Protein AF-A0A932M2X5-F1 (afdb_monomer)

Secondary structure (DSSP, 8-state):
--HHHHHHHHHHHHHHHHHHHHHHHTTS--------HHHHHHHHHHHHHHHHHHHHHHHHHHTTT-EEEE-SS-SS-EEEETTSHHHHHHHHHHHHHHHHHHHHHHHHHHT---TT--HHHHHHHHHHHHHHHHHHHHHHHHHHHHS---GGGTTS-HHHHHHHHHHHHHHHHHHHHHHHHHHTTPPPPEEEEEEEEETTTEEEEEEEEE-

Structure (mmCIF, N/CA/C/O backbone):
data_AF-A0A932M2X5-F1
#
_entry.id   AF-A0A932M2X5-F1
#
loop_
_atom_site.group_PDB
_atom_site.id
_atom_site.type_symbol
_atom_site.label_atom_id
_atom_site.label_alt_id
_atom_site.label_comp_id
_atom_site.label_asym_id
_atom_site.label_entity_id
_atom_site.label_seq_id
_atom_site.pdbx_PDB_ins_code
_atom_site.Cartn_x
_atom_site.Cartn_y
_atom_site.Cartn_z
_atom_site.occupancy
_atom_site.B_iso_or_equiv
_atom_site.auth_seq_id
_atom_site.auth_comp_id
_atom_site.auth_asym_id
_atom_site.auth_atom_id
_atom_site.pdbx_PDB_model_num
ATOM 1 N N . MET A 1 1 ? 18.708 17.757 -0.357 1.00 46.31 1 MET A N 1
ATOM 2 C CA . MET A 1 1 ? 17.385 17.452 0.236 1.00 46.31 1 MET A CA 1
ATOM 3 C C . MET A 1 1 ? 16.389 18.522 -0.204 1.00 46.31 1 MET A C 1
ATOM 5 O O . MET A 1 1 ? 16.576 19.686 0.140 1.00 46.31 1 MET A O 1
ATOM 9 N N . THR A 1 2 ? 15.420 18.168 -1.053 1.00 51.91 2 THR A N 1
ATOM 10 C CA . THR A 1 2 ? 14.494 19.115 -1.708 1.00 51.91 2 THR A CA 1
ATOM 11 C C . THR A 1 2 ? 13.503 19.732 -0.707 1.00 51.91 2 THR A C 1
ATOM 13 O O . THR A 1 2 ? 13.281 19.184 0.373 1.00 51.91 2 THR A O 1
ATOM 16 N N . ARG A 1 3 ? 12.898 20.887 -1.035 1.00 40.59 3 ARG A N 1
ATOM 17 C CA . ARG A 1 3 ? 11.884 21.546 -0.176 1.00 40.59 3 ARG A CA 1
ATOM 18 C C . ARG A 1 3 ? 10.716 20.606 0.162 1.00 40.59 3 ARG A C 1
ATOM 20 O O . ARG A 1 3 ? 10.230 20.633 1.281 1.00 40.59 3 ARG A O 1
ATOM 27 N N . PHE A 1 4 ? 10.367 19.713 -0.761 1.00 37.81 4 PHE A N 1
ATOM 28 C CA . PHE A 1 4 ? 9.353 18.675 -0.581 1.00 37.81 4 PHE A CA 1
ATOM 29 C C . PHE A 1 4 ? 9.749 17.606 0.451 1.00 37.81 4 PHE A C 1
ATOM 31 O O . PHE A 1 4 ? 8.963 17.301 1.338 1.00 37.81 4 PHE A O 1
ATOM 38 N N . MET A 1 5 ? 10.998 17.119 0.426 1.00 37.78 5 MET A N 1
ATOM 39 C CA . MET A 1 5 ? 11.519 16.199 1.453 1.00 37.78 5 MET A CA 1
ATOM 40 C C . MET A 1 5 ? 11.497 16.831 2.851 1.00 37.78 5 MET A C 1
ATOM 42 O O . MET A 1 5 ? 11.285 16.138 3.840 1.00 37.78 5 MET A O 1
ATOM 46 N N . ARG A 1 6 ? 11.676 18.157 2.945 1.00 46.88 6 ARG A N 1
ATOM 47 C CA . ARG A 1 6 ? 11.514 18.894 4.207 1.00 46.88 6 ARG A CA 1
ATOM 48 C C . ARG A 1 6 ? 10.047 18.956 4.632 1.00 46.88 6 ARG A C 1
ATOM 50 O O . ARG A 1 6 ? 9.775 18.755 5.804 1.00 46.88 6 ARG A O 1
ATOM 57 N N . SER A 1 7 ? 9.115 19.174 3.707 1.00 45.22 7 SER A N 1
ATOM 58 C CA . SER A 1 7 ? 7.673 19.181 3.996 1.00 45.22 7 SER A CA 1
ATOM 59 C C . SER A 1 7 ? 7.146 17.810 4.421 1.00 45.22 7 SER A C 1
ATOM 61 O O . SER A 1 7 ? 6.393 17.737 5.385 1.00 45.22 7 SER A O 1
ATOM 63 N N . ILE A 1 8 ? 7.586 16.730 3.767 1.00 48.66 8 ILE A N 1
ATOM 64 C CA . ILE A 1 8 ? 7.267 15.354 4.172 1.00 48.66 8 ILE A CA 1
ATOM 65 C C . ILE A 1 8 ? 7.883 15.052 5.534 1.00 48.66 8 ILE A C 1
ATOM 67 O O . ILE A 1 8 ? 7.175 14.604 6.424 1.00 48.66 8 ILE A O 1
ATOM 71 N N . ALA A 1 9 ? 9.165 15.361 5.747 1.00 51.44 9 ALA A N 1
ATOM 72 C CA . ALA A 1 9 ? 9.797 15.160 7.049 1.00 51.44 9 ALA A CA 1
ATOM 73 C C . ALA A 1 9 ? 9.088 15.952 8.161 1.00 51.44 9 ALA A C 1
ATOM 75 O O . ALA A 1 9 ? 8.890 15.426 9.249 1.00 51.44 9 ALA A O 1
ATOM 76 N N . VAL A 1 10 ? 8.649 17.185 7.889 1.00 58.06 10 VAL A N 1
ATOM 77 C CA . VAL A 1 10 ? 7.868 18.000 8.833 1.00 58.06 10 VAL A CA 1
ATOM 78 C C . VAL A 1 10 ? 6.487 17.397 9.082 1.00 58.06 10 VAL A C 1
ATOM 80 O O . VAL A 1 10 ? 6.061 17.359 10.229 1.00 58.06 10 VAL A O 1
ATOM 83 N N . LEU A 1 11 ? 5.806 16.886 8.054 1.00 52.34 11 LEU A N 1
ATOM 84 C CA . LEU A 1 11 ? 4.518 16.209 8.209 1.00 52.34 11 LEU A CA 1
ATOM 85 C C . LEU A 1 11 ? 4.663 14.921 9.030 1.00 52.34 11 LEU A C 1
ATOM 87 O O . LEU A 1 11 ? 3.878 14.688 9.941 1.00 52.34 11 LEU A O 1
ATOM 91 N N . ILE A 1 12 ? 5.702 14.128 8.765 1.00 57.50 12 ILE A N 1
ATOM 92 C CA . ILE A 1 12 ? 6.040 12.914 9.517 1.00 57.50 12 ILE A CA 1
ATOM 93 C C . ILE A 1 12 ? 6.347 13.259 10.971 1.00 57.50 12 ILE A C 1
ATOM 95 O O . ILE A 1 12 ? 5.783 12.652 11.875 1.00 57.50 12 ILE A O 1
ATOM 99 N N . LEU A 1 13 ? 7.195 14.259 11.212 1.00 62.19 13 LEU A N 1
ATOM 100 C CA . LEU A 1 13 ? 7.522 14.717 12.561 1.00 62.19 13 LEU A CA 1
ATOM 101 C C . LEU A 1 13 ? 6.291 15.273 13.279 1.00 62.19 13 LEU A C 1
ATOM 103 O O . LEU A 1 13 ? 6.136 15.024 14.468 1.00 62.19 13 LEU A O 1
ATOM 107 N N . ALA A 1 14 ? 5.392 15.965 12.574 1.00 57.19 14 ALA A N 1
ATOM 108 C CA . ALA A 1 14 ? 4.137 16.451 13.134 1.00 57.19 14 ALA A CA 1
ATOM 109 C C . ALA A 1 14 ? 3.196 15.294 13.494 1.00 57.19 14 ALA A C 1
ATOM 111 O O . ALA A 1 14 ? 2.642 15.287 14.589 1.00 57.19 14 ALA A O 1
ATOM 112 N N . VAL A 1 15 ? 3.060 14.285 12.631 1.00 57.06 15 VAL A N 1
ATOM 113 C CA . VAL A 1 15 ? 2.262 13.082 12.909 1.00 57.06 15 VAL A CA 1
ATOM 114 C C . VAL A 1 15 ? 2.848 12.292 14.078 1.00 57.06 15 VAL A C 1
ATOM 116 O O . VAL A 1 15 ? 2.104 11.900 14.975 1.00 57.06 15 VAL A O 1
ATOM 119 N N . ILE A 1 16 ? 4.168 12.091 14.116 1.00 65.31 16 ILE A N 1
ATOM 120 C CA . ILE A 1 16 ? 4.854 11.411 15.222 1.00 65.31 16 ILE A CA 1
ATOM 121 C C . ILE A 1 16 ? 4.673 12.207 16.514 1.00 65.31 16 ILE A C 1
ATOM 123 O O . ILE A 1 16 ? 4.282 11.630 17.522 1.00 65.31 16 ILE A O 1
ATOM 127 N N . ALA A 1 17 ? 4.883 13.525 16.494 1.00 65.25 17 ALA A N 1
ATOM 128 C CA . ALA A 1 17 ? 4.709 14.379 17.667 1.00 65.25 17 ALA A CA 1
ATOM 129 C C . ALA A 1 17 ? 3.261 14.367 18.176 1.00 65.25 17 ALA A C 1
ATOM 131 O O . ALA A 1 17 ? 3.043 14.257 19.380 1.00 65.25 17 ALA A O 1
ATOM 132 N N . LEU A 1 18 ? 2.270 14.411 17.280 1.00 60.69 18 LEU A N 1
ATOM 133 C CA . LEU A 1 18 ? 0.852 14.309 17.636 1.00 60.69 18 LEU A CA 1
ATOM 134 C C . LEU A 1 18 ? 0.501 12.922 18.191 1.00 60.69 18 LEU A C 1
ATOM 136 O O . LEU A 1 18 ? -0.246 12.824 19.160 1.00 60.69 18 LEU A O 1
ATOM 140 N N . THR A 1 19 ? 1.083 11.860 17.632 1.00 56.47 19 THR A N 1
ATOM 141 C CA . THR A 1 19 ? 0.888 10.480 18.104 1.00 56.47 19 THR A CA 1
ATOM 142 C C . THR A 1 19 ? 1.513 10.279 19.485 1.00 56.47 19 THR A C 1
ATOM 144 O O . THR A 1 19 ? 0.860 9.758 20.385 1.00 56.47 19 THR A O 1
ATOM 147 N N . VAL A 1 20 ? 2.744 10.754 19.696 1.00 65.50 20 VAL A N 1
ATOM 148 C CA . VAL A 1 20 ? 3.436 10.712 20.995 1.00 65.50 20 VAL A CA 1
ATOM 149 C C . VAL A 1 20 ? 2.700 11.559 22.031 1.00 65.50 20 VAL A C 1
ATOM 151 O O . VAL A 1 20 ? 2.511 11.102 23.153 1.00 65.50 20 VAL A O 1
ATOM 154 N N . ALA A 1 21 ? 2.217 12.750 21.665 1.00 62.25 21 ALA A N 1
ATOM 155 C CA . ALA A 1 21 ? 1.421 13.590 22.558 1.00 62.25 21 ALA A CA 1
ATOM 156 C C . ALA A 1 21 ? 0.087 12.929 22.945 1.00 62.25 21 ALA A C 1
ATOM 158 O O . ALA A 1 21 ? -0.327 13.020 24.101 1.00 62.25 21 ALA A O 1
ATOM 159 N N . ALA A 1 22 ? -0.570 12.233 22.011 1.00 54.47 22 ALA A N 1
ATOM 160 C CA . ALA A 1 22 ? -1.787 11.475 22.291 1.00 54.47 22 ALA A CA 1
ATOM 161 C C . ALA A 1 22 ? -1.523 10.273 23.218 1.00 54.47 22 ALA A C 1
ATOM 163 O O . ALA A 1 22 ? -2.307 10.025 24.131 1.00 54.47 22 ALA A O 1
ATOM 164 N N . ILE A 1 23 ? -0.400 9.566 23.035 1.00 58.66 23 ILE A N 1
ATOM 165 C CA . ILE A 1 23 ? 0.018 8.453 23.904 1.00 58.66 23 ILE A CA 1
ATOM 166 C C . ILE A 1 23 ? 0.386 8.958 25.307 1.00 58.66 23 ILE A C 1
ATOM 168 O O . ILE A 1 23 ? -0.074 8.391 26.296 1.00 58.66 23 ILE A O 1
ATOM 172 N N . ALA A 1 24 ? 1.161 10.043 25.403 1.00 58.50 24 ALA A N 1
ATOM 173 C CA . ALA A 1 24 ? 1.595 10.624 26.674 1.00 58.50 24 ALA A CA 1
ATOM 174 C C . ALA A 1 24 ? 0.408 11.125 27.513 1.00 58.50 24 ALA A C 1
ATOM 176 O O . ALA A 1 24 ? 0.352 10.879 28.714 1.00 58.50 24 ALA A O 1
ATOM 177 N N . ARG A 1 25 ? -0.596 11.747 26.877 1.00 55.41 25 ARG A N 1
ATOM 178 C CA . ARG A 1 25 ? -1.838 12.160 27.557 1.00 55.41 25 ARG A CA 1
ATOM 179 C C . ARG A 1 25 ? -2.703 10.982 28.011 1.00 55.41 25 ARG A C 1
ATOM 181 O O . ARG A 1 25 ? -3.430 11.108 28.992 1.00 55.41 25 ARG A O 1
ATOM 188 N N . GLY A 1 26 ? -2.606 9.839 27.332 1.00 46.88 26 GLY A N 1
ATOM 189 C CA . GLY A 1 26 ? -3.314 8.613 27.699 1.00 46.88 26 GLY A CA 1
ATOM 190 C C . GLY A 1 26 ? -2.765 7.903 28.943 1.00 46.88 26 GLY A C 1
ATOM 191 O O . GLY A 1 26 ? -3.436 7.012 29.453 1.00 46.88 26 GLY A O 1
ATOM 192 N N . GLN A 1 27 ? -1.578 8.272 29.447 1.00 49.22 27 GLN A N 1
ATOM 193 C CA . GLN A 1 27 ? -0.982 7.633 30.630 1.00 49.22 27 GLN A CA 1
ATOM 194 C C . GLN A 1 27 ? -1.283 8.343 31.961 1.00 49.22 27 GLN A C 1
ATOM 196 O O . GLN A 1 27 ? -1.153 7.712 33.006 1.00 49.22 27 GLN A O 1
ATOM 201 N N . GLU A 1 28 ? -1.724 9.607 31.954 1.00 48.81 28 GLU A N 1
ATOM 202 C CA . GLU A 1 28 ? -1.955 10.383 33.191 1.00 48.81 28 GLU A CA 1
ATOM 203 C C . GLU A 1 28 ? -3.413 10.399 33.686 1.00 48.81 28 GLU A C 1
ATOM 205 O O . GLU A 1 28 ? -3.690 10.942 34.752 1.00 48.81 28 GLU A O 1
ATOM 210 N N . SER A 1 29 ? -4.361 9.779 32.977 1.00 41.69 29 SER A N 1
ATOM 211 C CA . SER A 1 29 ? -5.773 9.767 33.389 1.00 41.69 29 SER A CA 1
ATOM 212 C C . SER A 1 29 ? -6.357 8.352 33.439 1.00 41.69 29 SER A C 1
ATOM 214 O O . SER A 1 29 ? -6.559 7.695 32.422 1.00 41.69 29 SER A O 1
ATOM 216 N N . GLN A 1 30 ? -6.651 7.871 34.654 1.00 42.47 30 GLN A N 1
ATOM 217 C CA . GLN A 1 30 ? -7.586 6.759 34.851 1.00 42.47 30 GLN A CA 1
ATOM 218 C C . GLN A 1 30 ? -8.996 7.155 34.362 1.00 42.47 30 GLN A C 1
ATOM 220 O O . GLN A 1 30 ? -9.327 8.341 34.319 1.00 42.47 30 GLN A O 1
ATOM 225 N N . PRO A 1 31 ? -9.813 6.178 33.932 1.00 44.25 31 PRO A N 1
ATOM 226 C CA . PRO A 1 31 ? -10.659 6.315 32.760 1.00 44.25 31 PRO A CA 1
ATOM 227 C C . PRO A 1 31 ? -11.955 7.046 33.098 1.00 44.25 31 PRO A C 1
ATOM 229 O O . PRO A 1 31 ? -12.893 6.459 33.635 1.00 44.25 31 PRO A O 1
ATOM 232 N N . GLN A 1 32 ? -12.046 8.314 32.709 1.00 43.38 32 GLN A N 1
ATOM 233 C CA . GLN A 1 32 ? -13.338 8.824 32.282 1.00 43.38 32 GLN A CA 1
ATOM 234 C C . GLN A 1 32 ? -13.546 8.367 30.845 1.00 43.38 32 GLN A C 1
ATOM 236 O O . GLN A 1 32 ? -12.762 8.666 29.950 1.00 43.38 32 GLN A O 1
ATOM 241 N N . GLU A 1 33 ? -14.609 7.596 30.668 1.00 46.69 33 GLU A N 1
ATOM 242 C CA . GLU A 1 33 ? -15.111 7.004 29.433 1.00 46.69 33 GLU A CA 1
ATOM 243 C C . GLU A 1 33 ? -15.609 8.077 28.441 1.00 46.69 33 GLU A C 1
ATOM 245 O O . GLU A 1 33 ? -16.652 7.934 27.808 1.00 46.69 33 GLU A O 1
ATOM 250 N N . THR A 1 34 ? -14.889 9.191 28.284 1.00 45.84 34 THR A N 1
ATOM 251 C CA . THR A 1 34 ? -15.055 10.041 27.110 1.00 45.84 34 THR A CA 1
ATOM 252 C C . THR A 1 34 ? -14.286 9.380 25.996 1.00 45.84 34 THR A C 1
ATOM 254 O O . THR A 1 34 ? -13.092 9.596 25.789 1.00 45.84 34 THR A O 1
ATOM 257 N N . ASP A 1 35 ? -15.022 8.521 25.316 1.00 56.44 35 ASP A N 1
ATOM 258 C CA . ASP A 1 35 ? -14.731 7.962 24.016 1.00 56.44 35 ASP A CA 1
ATOM 259 C C . ASP A 1 35 ? -14.624 9.088 22.969 1.00 56.44 35 ASP A C 1
ATOM 261 O O . ASP A 1 35 ? -15.466 9.243 22.085 1.00 56.44 35 ASP A O 1
ATOM 265 N N . ASP A 1 36 ? -13.638 9.967 23.150 1.00 72.62 36 ASP A N 1
ATOM 266 C CA . ASP A 1 36 ? -13.512 11.226 22.438 1.00 72.62 36 ASP A CA 1
ATOM 267 C C . ASP A 1 36 ? -13.197 10.938 20.971 1.00 72.62 36 ASP A C 1
ATOM 269 O O . ASP A 1 36 ? -12.126 10.439 20.603 1.00 72.62 36 ASP A O 1
ATOM 273 N N . PHE A 1 37 ? -14.179 11.249 20.128 1.00 73.94 37 PHE A N 1
ATOM 274 C CA . PHE A 1 37 ? -14.108 11.152 18.678 1.00 73.94 37 PHE A CA 1
ATOM 275 C C . PHE A 1 37 ? -12.811 11.758 18.133 1.00 73.94 37 PHE A C 1
ATOM 277 O O . PHE A 1 37 ? -12.203 11.185 17.230 1.00 73.94 37 PHE A O 1
ATOM 284 N N . THR A 1 38 ? -12.350 12.866 18.720 1.00 74.25 38 THR A N 1
ATOM 285 C CA . THR A 1 38 ? -11.122 13.563 18.321 1.00 74.25 38 THR A CA 1
ATOM 286 C C . THR A 1 38 ? -9.901 12.662 18.473 1.00 74.25 38 THR A C 1
ATOM 288 O O . THR A 1 38 ? -9.111 12.506 17.541 1.00 74.25 38 THR A O 1
ATOM 291 N N . THR A 1 39 ? -9.774 12.002 19.623 1.00 77.81 39 THR A N 1
ATOM 292 C CA . THR A 1 39 ? -8.678 11.069 19.900 1.00 77.81 39 THR A CA 1
ATOM 293 C C . THR A 1 39 ? -8.712 9.874 18.945 1.00 77.81 39 THR A C 1
ATOM 295 O O . THR A 1 39 ? -7.684 9.514 18.368 1.00 77.81 39 THR A O 1
ATOM 298 N N . ARG A 1 40 ? -9.894 9.296 18.693 1.00 77.50 40 ARG A N 1
ATOM 299 C CA . ARG A 1 40 ? -10.058 8.197 17.722 1.00 77.50 40 ARG A CA 1
ATOM 300 C C . ARG A 1 40 ? -9.714 8.616 16.294 1.00 77.50 40 ARG A C 1
ATOM 302 O O . ARG A 1 40 ? -9.055 7.864 15.577 1.00 77.50 40 ARG A O 1
ATOM 309 N N . TYR A 1 41 ? -10.117 9.818 15.893 1.00 76.69 41 TYR A N 1
ATOM 310 C CA . TYR A 1 41 ? -9.818 10.384 14.583 1.00 76.69 41 TYR A CA 1
ATOM 311 C C . TYR A 1 41 ? -8.311 10.584 14.383 1.00 76.69 41 TYR A C 1
ATOM 313 O O . TYR A 1 41 ? -7.762 10.138 13.378 1.00 76.69 41 TYR A O 1
ATOM 321 N N . PHE A 1 42 ? -7.605 11.166 15.357 1.00 82.12 42 PHE A N 1
ATOM 322 C CA . PHE A 1 42 ? -6.150 11.321 15.260 1.00 82.12 42 PHE A CA 1
ATOM 323 C C . PHE A 1 42 ? -5.403 9.990 15.308 1.00 82.12 42 PHE A C 1
ATOM 325 O O . PHE A 1 42 ? -4.412 9.831 14.601 1.00 82.12 42 PHE A O 1
ATOM 332 N N . GLN A 1 43 ? -5.889 9.012 16.074 1.00 84.94 43 GLN A N 1
ATOM 333 C CA . GLN A 1 43 ? -5.351 7.655 16.026 1.00 84.94 43 GLN A CA 1
ATOM 334 C C . GLN A 1 43 ? -5.531 7.036 14.635 1.00 84.94 43 GLN A C 1
ATOM 336 O O . GLN A 1 43 ? -4.571 6.488 14.104 1.00 84.94 43 GLN A O 1
ATOM 341 N N . MET A 1 44 ? -6.713 7.168 14.024 1.00 85.38 44 MET A N 1
ATOM 342 C CA . MET A 1 44 ? -6.979 6.722 12.650 1.00 85.38 44 MET A CA 1
ATOM 343 C C . MET A 1 44 ? -6.013 7.381 11.656 1.00 85.38 44 MET A C 1
ATOM 345 O O . MET A 1 44 ? -5.361 6.685 10.882 1.00 85.38 44 MET A O 1
ATOM 349 N N . LEU A 1 45 ? -5.846 8.705 11.721 1.00 84.31 45 LEU A N 1
ATOM 350 C CA . LEU A 1 45 ? -4.889 9.420 10.870 1.00 84.31 45 LEU A CA 1
ATOM 351 C C . LEU A 1 45 ? -3.441 8.978 11.113 1.00 84.31 45 LEU A C 1
ATOM 353 O O . LEU A 1 45 ? -2.692 8.792 10.156 1.00 84.31 45 LEU A O 1
ATOM 357 N N . GLY A 1 46 ? -3.051 8.774 12.373 1.00 84.75 46 GLY A N 1
ATOM 358 C CA . GLY A 1 46 ? -1.737 8.245 12.731 1.00 84.75 46 GLY A CA 1
ATOM 359 C C . GLY A 1 46 ? -1.508 6.855 12.139 1.00 84.75 46 GLY A C 1
ATOM 360 O O . GLY A 1 46 ? -0.450 6.595 11.574 1.00 84.75 46 GLY A O 1
ATOM 361 N N . GLY A 1 47 ? -2.526 5.995 12.182 1.00 88.50 47 GLY A N 1
ATOM 362 C CA . GLY A 1 47 ? -2.509 4.681 11.547 1.00 88.50 47 GLY A CA 1
ATOM 363 C C . GLY A 1 47 ? -2.304 4.769 10.040 1.00 88.50 47 GLY A C 1
ATOM 364 O O . GLY A 1 47 ? -1.422 4.103 9.503 1.00 88.50 47 GLY A O 1
ATOM 365 N N . MET A 1 48 ? -3.069 5.636 9.370 1.00 89.19 48 MET A N 1
ATOM 366 C CA . MET A 1 48 ? -2.936 5.852 7.926 1.00 89.19 48 MET A CA 1
ATOM 367 C C . MET A 1 48 ? -1.538 6.349 7.552 1.00 89.19 48 MET A C 1
ATOM 369 O O . MET A 1 48 ? -0.937 5.860 6.599 1.00 89.19 48 MET A O 1
ATOM 373 N N . ALA A 1 49 ? -0.999 7.296 8.317 1.00 86.50 49 ALA A N 1
ATOM 374 C CA . ALA A 1 49 ? 0.331 7.835 8.081 1.00 86.50 49 ALA A CA 1
ATOM 375 C C . ALA A 1 49 ? 1.436 6.793 8.309 1.00 86.50 49 ALA A C 1
ATOM 377 O O . ALA A 1 49 ? 2.403 6.758 7.554 1.00 86.50 49 ALA A O 1
ATOM 378 N N . VAL A 1 50 ? 1.301 5.920 9.311 1.00 87.06 50 VAL A N 1
ATOM 379 C CA . VAL A 1 50 ? 2.251 4.815 9.512 1.00 87.06 50 VAL A CA 1
ATOM 380 C C . VAL A 1 50 ? 2.131 3.771 8.402 1.00 87.06 50 VAL A C 1
ATOM 382 O O . VAL A 1 50 ? 3.159 3.270 7.959 1.00 87.06 50 VAL A O 1
ATOM 385 N N . GLY A 1 51 ? 0.924 3.501 7.895 1.00 88.50 51 GLY A N 1
ATOM 386 C CA . GLY A 1 51 ? 0.728 2.682 6.694 1.00 88.50 51 GLY A CA 1
ATOM 387 C C . GLY A 1 51 ? 1.458 3.261 5.482 1.00 88.50 51 GLY A C 1
ATOM 388 O O . GLY A 1 51 ? 2.182 2.545 4.795 1.00 88.50 51 GLY A O 1
ATOM 389 N N . PHE A 1 52 ? 1.355 4.577 5.272 1.00 88.31 52 PHE A N 1
ATOM 390 C CA . PHE A 1 52 ? 2.112 5.277 4.231 1.00 88.31 52 PHE A CA 1
ATOM 391 C C . PHE A 1 52 ? 3.618 5.104 4.415 1.00 88.31 52 PHE A C 1
ATOM 393 O O . PHE A 1 52 ? 4.316 4.708 3.489 1.00 88.31 52 PHE A O 1
ATOM 400 N N . LEU A 1 53 ? 4.131 5.327 5.624 1.00 86.38 53 LEU A N 1
ATOM 401 C CA . LEU A 1 53 ? 5.560 5.174 5.892 1.00 86.38 53 LEU A CA 1
ATOM 402 C C . LEU A 1 53 ? 6.059 3.744 5.706 1.00 86.38 53 LEU A C 1
ATOM 404 O O . LEU A 1 53 ? 7.175 3.565 5.225 1.00 86.38 53 LEU A O 1
ATOM 408 N N . ALA A 1 54 ? 5.262 2.743 6.076 1.00 85.88 54 ALA A N 1
ATOM 409 C CA . ALA A 1 54 ? 5.609 1.342 5.882 1.00 85.88 54 ALA A CA 1
ATOM 410 C C . ALA A 1 54 ? 5.693 0.988 4.387 1.00 85.88 54 ALA A C 1
ATOM 412 O O . ALA A 1 54 ? 6.681 0.384 3.964 1.00 85.88 54 ALA A O 1
ATOM 413 N N . HIS A 1 55 ? 4.736 1.468 3.586 1.00 92.38 55 HIS A N 1
ATOM 414 C CA . HIS A 1 55 ? 4.735 1.323 2.130 1.00 92.38 55 HIS A CA 1
ATOM 415 C C . HIS A 1 55 ? 6.003 1.925 1.501 1.00 92.38 55 HIS A C 1
ATOM 417 O O . HIS A 1 55 ? 6.751 1.236 0.806 1.00 92.38 55 HIS A O 1
ATOM 423 N N . GLU A 1 56 ? 6.310 3.187 1.813 1.00 86.19 56 GLU A N 1
ATOM 424 C CA . GLU A 1 56 ? 7.504 3.871 1.295 1.00 86.19 56 GLU A CA 1
ATOM 425 C C . GLU A 1 56 ? 8.811 3.209 1.773 1.00 86.19 56 GLU A C 1
ATOM 427 O O . GLU A 1 56 ? 9.772 3.054 1.012 1.00 86.19 56 GLU A O 1
ATOM 432 N N . ALA A 1 57 ? 8.859 2.768 3.035 1.00 84.62 57 ALA A N 1
ATOM 433 C CA . ALA A 1 57 ? 10.021 2.083 3.594 1.00 84.62 57 ALA A CA 1
ATOM 434 C C . ALA A 1 57 ? 10.295 0.742 2.901 1.00 84.62 57 ALA A C 1
ATOM 436 O O . ALA A 1 57 ? 11.459 0.361 2.760 1.00 84.62 57 ALA A O 1
ATOM 437 N N . ALA A 1 58 ? 9.258 0.040 2.438 1.00 86.31 58 ALA A N 1
ATOM 438 C CA . ALA A 1 58 ? 9.418 -1.216 1.718 1.00 86.31 58 ALA A CA 1
ATOM 439 C C . ALA A 1 58 ? 10.110 -1.022 0.366 1.00 86.31 58 ALA A C 1
ATOM 441 O O . ALA A 1 58 ? 10.998 -1.806 0.028 1.00 86.31 58 ALA A O 1
ATOM 442 N N . HIS A 1 59 ? 9.786 0.044 -0.371 1.00 86.44 59 HIS A N 1
ATOM 443 C CA . HIS A 1 59 ? 10.511 0.396 -1.593 1.00 86.44 59 HIS A CA 1
ATOM 444 C C . HIS A 1 59 ? 11.990 0.671 -1.310 1.00 86.44 59 HIS A C 1
ATOM 446 O O . HIS A 1 59 ? 12.869 0.080 -1.945 1.00 86.44 59 HIS A O 1
ATOM 452 N N . TYR A 1 60 ? 12.271 1.506 -0.306 1.00 83.50 60 TYR A N 1
ATOM 453 C CA . TYR A 1 60 ? 13.640 1.836 0.092 1.00 83.50 60 TYR A CA 1
ATOM 454 C C . TYR A 1 60 ? 14.447 0.595 0.514 1.00 83.50 60 TYR A C 1
ATOM 456 O O . TYR A 1 60 ? 15.600 0.418 0.103 1.00 83.50 60 TYR A O 1
ATOM 464 N N . ALA A 1 61 ? 13.829 -0.287 1.305 1.00 80.00 61 ALA A N 1
ATOM 465 C CA . ALA A 1 61 ? 14.427 -1.542 1.745 1.00 80.00 61 ALA A CA 1
ATOM 466 C C . ALA A 1 61 ? 14.676 -2.496 0.568 1.00 80.00 61 ALA A C 1
ATOM 468 O O . ALA A 1 61 ? 15.759 -3.075 0.469 1.00 80.00 61 ALA A O 1
ATOM 469 N N . ALA A 1 62 ? 13.715 -2.622 -0.351 1.00 83.19 62 ALA A N 1
ATOM 470 C CA . ALA A 1 62 ? 13.818 -3.497 -1.515 1.00 83.19 62 ALA A CA 1
ATOM 471 C C . ALA A 1 62 ? 14.958 -3.100 -2.457 1.00 83.19 62 ALA A C 1
ATOM 473 O O . ALA A 1 62 ? 15.628 -3.981 -2.994 1.00 83.19 62 ALA A O 1
ATOM 474 N N . GLY A 1 63 ? 15.217 -1.801 -2.626 1.00 77.88 63 GLY A N 1
ATOM 475 C CA . GLY A 1 63 ? 16.360 -1.340 -3.417 1.00 77.88 63 GLY A CA 1
ATOM 476 C C . GLY A 1 63 ? 17.646 -1.170 -2.615 1.00 77.88 63 GLY A C 1
ATOM 477 O O . GLY A 1 63 ? 18.591 -0.565 -3.119 1.00 77.88 63 GLY A O 1
ATOM 478 N N . ALA A 1 64 ? 17.695 -1.669 -1.373 1.00 74.06 64 ALA A N 1
ATOM 479 C CA . ALA A 1 64 ? 18.874 -1.661 -0.507 1.00 74.06 64 ALA A CA 1
ATOM 480 C C . ALA A 1 64 ? 19.548 -0.276 -0.393 1.00 74.06 64 ALA A C 1
ATOM 482 O O . ALA A 1 64 ? 20.775 -0.158 -0.432 1.00 74.06 64 ALA A O 1
ATOM 483 N N . GLY A 1 65 ? 18.743 0.789 -0.317 1.00 66.38 65 GLY A N 1
ATOM 484 C CA . GLY A 1 65 ? 19.227 2.171 -0.240 1.00 66.38 65 GLY A CA 1
ATOM 485 C C . GLY A 1 65 ? 19.784 2.760 -1.545 1.00 66.38 65 GLY A C 1
ATOM 486 O O . GLY A 1 65 ? 20.223 3.908 -1.542 1.00 66.38 65 GLY A O 1
ATOM 487 N N . LYS A 1 66 ? 19.743 2.017 -2.661 1.00 66.75 66 LYS A N 1
ATOM 488 C CA . LYS A 1 66 ? 20.080 2.497 -4.020 1.00 66.75 66 LYS A CA 1
ATOM 489 C C . LYS A 1 66 ? 18.867 3.023 -4.790 1.00 66.75 66 LYS A C 1
ATOM 491 O O . LYS A 1 66 ? 18.958 3.356 -5.969 1.00 66.75 66 LYS A O 1
ATOM 496 N N . THR A 1 67 ? 17.717 3.069 -4.135 1.00 69.06 67 THR A N 1
ATOM 497 C CA . THR A 1 67 ? 16.488 3.596 -4.707 1.00 69.06 67 THR A CA 1
ATOM 498 C C . THR A 1 67 ? 16.542 5.105 -4.866 1.00 69.06 67 THR A C 1
ATOM 500 O O . THR A 1 67 ? 16.962 5.820 -3.952 1.00 69.06 67 THR A O 1
ATOM 503 N N . GLN A 1 68 ? 16.008 5.589 -5.977 1.00 65.25 68 GLN A N 1
ATOM 504 C CA . GLN A 1 68 ? 15.682 6.989 -6.167 1.00 65.25 68 GLN A CA 1
ATOM 505 C C . GLN A 1 68 ? 14.170 7.164 -6.094 1.00 65.25 68 GLN A C 1
ATOM 507 O O . GLN A 1 68 ? 13.406 6.466 -6.762 1.00 65.25 68 GLN A O 1
ATOM 512 N N . PHE A 1 69 ? 13.760 8.103 -5.246 1.00 60.28 69 PHE A N 1
ATOM 513 C CA . PHE A 1 69 ? 12.394 8.589 -5.186 1.00 60.28 69 PHE A CA 1
ATOM 514 C C . PHE A 1 69 ? 12.230 9.645 -6.279 1.00 60.28 69 PHE A C 1
ATOM 516 O O . PHE A 1 69 ? 12.722 10.772 -6.137 1.00 60.28 69 PHE A O 1
ATOM 523 N N . HIS A 1 70 ? 11.586 9.274 -7.381 1.00 62.38 70 HIS A N 1
ATOM 524 C CA . HIS A 1 70 ? 11.315 10.187 -8.483 1.00 62.38 70 HIS A CA 1
ATOM 525 C C . HIS A 1 70 ? 9.958 10.850 -8.276 1.00 62.38 70 HIS A C 1
ATOM 527 O O . HIS A 1 70 ? 8.934 10.190 -8.108 1.00 62.38 70 HIS A O 1
ATOM 533 N N . ASN A 1 71 ? 9.961 12.181 -8.315 1.00 54.53 71 ASN A N 1
ATOM 534 C CA . ASN A 1 71 ? 8.751 12.994 -8.362 1.00 54.53 71 ASN A CA 1
ATOM 535 C C . ASN A 1 71 ? 8.700 13.698 -9.719 1.00 54.53 71 ASN A C 1
ATOM 537 O O . ASN A 1 71 ? 8.750 14.927 -9.822 1.00 54.53 71 ASN A O 1
ATOM 541 N N . ASP A 1 72 ? 8.707 12.890 -10.774 1.00 46.16 72 ASP A N 1
ATOM 542 C CA . ASP A 1 72 ? 8.732 13.378 -12.142 1.00 46.16 72 ASP A CA 1
ATOM 543 C C . ASP A 1 72 ? 7.304 13.759 -12.533 1.00 46.16 72 ASP A C 1
ATOM 545 O O . ASP A 1 72 ? 6.598 13.004 -13.190 1.00 46.16 72 ASP A O 1
ATOM 549 N N . THR A 1 73 ? 6.853 14.941 -12.106 1.00 42.03 73 THR A N 1
ATOM 550 C CA . THR A 1 73 ? 5.599 15.607 -12.534 1.00 42.03 73 THR A CA 1
ATOM 551 C C . THR A 1 73 ? 4.281 14.858 -12.294 1.00 42.03 73 THR A C 1
ATOM 553 O O . THR A 1 73 ? 3.219 15.371 -12.644 1.00 42.03 73 THR A O 1
ATOM 556 N N . THR A 1 74 ? 4.313 13.686 -11.664 1.00 47.69 74 THR A N 1
ATOM 557 C CA . THR A 1 74 ? 3.135 12.855 -11.421 1.00 47.69 74 THR A CA 1
ATOM 558 C C . THR A 1 74 ? 2.659 13.011 -9.978 1.00 47.69 74 THR A C 1
ATOM 560 O O . THR A 1 74 ? 3.481 13.066 -9.068 1.00 47.69 74 THR A O 1
ATOM 563 N N . PRO A 1 75 ? 1.339 13.054 -9.718 1.00 53.34 75 PRO A N 1
ATOM 564 C CA . PRO A 1 75 ? 0.792 13.187 -8.362 1.00 53.34 75 PRO A CA 1
ATOM 565 C C . PRO A 1 75 ? 1.085 11.982 -7.455 1.00 53.34 75 PRO A C 1
ATOM 567 O O . PRO A 1 75 ? 0.769 12.019 -6.269 1.00 53.34 75 PRO A O 1
ATOM 570 N N . VAL A 1 76 ? 1.667 10.919 -8.011 1.00 61.28 76 VAL A N 1
ATOM 571 C CA . VAL A 1 76 ? 1.983 9.675 -7.323 1.00 61.28 76 VAL A CA 1
ATOM 572 C C . VAL A 1 76 ? 3.498 9.456 -7.367 1.00 61.28 76 VAL A C 1
ATOM 574 O O . VAL A 1 76 ? 4.078 9.574 -8.457 1.00 61.28 76 VAL A O 1
ATOM 577 N N . PRO A 1 77 ? 4.134 9.162 -6.217 1.00 64.38 77 PRO A N 1
ATOM 578 C CA . PRO A 1 77 ? 5.537 8.782 -6.150 1.00 64.38 77 PRO A CA 1
ATOM 579 C C . PRO A 1 77 ? 5.892 7.649 -7.110 1.00 64.38 77 PRO A C 1
ATOM 581 O O . PRO A 1 77 ? 5.078 6.766 -7.376 1.00 64.38 77 PRO A O 1
ATOM 584 N N . ASN A 1 78 ? 7.117 7.668 -7.624 1.00 70.75 78 ASN A N 1
ATOM 585 C CA . ASN A 1 78 ? 7.673 6.549 -8.370 1.00 70.75 78 ASN A CA 1
ATOM 586 C C . ASN A 1 78 ? 8.999 6.130 -7.744 1.00 70.75 78 ASN A C 1
ATOM 588 O O . ASN A 1 78 ? 9.923 6.945 -7.626 1.00 70.75 78 ASN A O 1
ATOM 592 N N . TRP A 1 79 ? 9.107 4.851 -7.406 1.00 77.31 79 TRP A N 1
ATOM 593 C CA . TRP A 1 79 ? 10.364 4.246 -7.009 1.00 77.31 79 TRP A CA 1
ATOM 594 C C . TRP A 1 79 ? 11.033 3.508 -8.163 1.00 77.31 79 TRP A C 1
ATOM 596 O O . TRP A 1 79 ? 10.502 2.544 -8.722 1.00 77.31 79 TRP A O 1
ATOM 606 N N . SER A 1 80 ? 12.275 3.902 -8.445 1.00 76.25 80 SER A N 1
ATOM 607 C CA . SER A 1 80 ? 13.178 3.144 -9.310 1.00 76.25 80 SER A CA 1
ATOM 608 C C . SER A 1 80 ? 14.545 2.938 -8.670 1.00 76.25 80 SER A C 1
ATOM 610 O O . SER A 1 80 ? 14.936 3.641 -7.740 1.00 76.25 80 SER A O 1
ATOM 612 N N . CYS A 1 81 ? 15.286 1.950 -9.167 1.00 75.75 81 CYS A N 1
ATOM 613 C CA . CYS A 1 81 ? 16.624 1.621 -8.687 1.00 75.75 81 CYS A CA 1
ATOM 614 C C . CYS A 1 81 ? 17.620 1.833 -9.828 1.00 75.75 81 CYS A C 1
ATOM 616 O O . CYS A 1 81 ? 17.708 1.022 -10.756 1.00 75.75 81 CYS A O 1
ATOM 618 N N . GLU A 1 82 ? 18.337 2.957 -9.788 1.00 69.88 82 GLU A N 1
ATOM 619 C CA . GLU A 1 82 ? 19.283 3.316 -10.843 1.00 69.88 82 GLU A CA 1
ATOM 620 C C . GLU A 1 82 ? 20.442 2.306 -10.877 1.00 69.88 82 GLU A C 1
ATOM 622 O O . GLU A 1 82 ? 21.054 1.987 -9.858 1.00 69.88 82 GLU A O 1
ATOM 627 N N . GLY A 1 83 ? 20.721 1.750 -12.058 1.00 72.19 83 GLY A N 1
ATOM 628 C CA . GLY A 1 83 ? 21.776 0.749 -12.247 1.00 72.19 83 GLY A CA 1
ATOM 629 C C . GLY A 1 83 ? 21.435 -0.673 -11.780 1.00 72.19 83 GLY A C 1
ATOM 630 O O . GLY A 1 83 ? 22.267 -1.565 -11.931 1.00 72.19 83 GLY A O 1
ATOM 631 N N . CYS A 1 84 ? 20.228 -0.931 -11.264 1.00 70.31 84 CYS A N 1
ATOM 632 C CA . CYS A 1 84 ? 19.869 -2.237 -10.693 1.00 70.31 84 CYS A CA 1
ATOM 633 C C . CYS A 1 84 ? 19.272 -3.233 -11.711 1.00 70.31 84 CYS A C 1
ATOM 635 O O . CYS A 1 84 ? 18.910 -4.352 -11.358 1.00 70.31 84 CYS A O 1
ATOM 637 N N . GLY A 1 85 ? 19.186 -2.859 -12.989 1.00 81.38 85 GLY A N 1
ATOM 638 C CA . GLY A 1 85 ? 18.525 -3.660 -14.019 1.00 81.38 85 GLY A CA 1
ATOM 639 C C . GLY A 1 85 ? 16.994 -3.594 -13.934 1.00 81.38 85 GLY A C 1
ATOM 640 O O . GLY A 1 85 ? 16.402 -3.137 -12.950 1.00 81.38 85 GLY A O 1
ATOM 641 N N . ARG A 1 86 ? 16.333 -4.030 -15.012 1.00 83.12 86 ARG A N 1
ATOM 642 C CA . ARG A 1 86 ? 14.875 -3.909 -15.177 1.00 83.12 86 ARG A CA 1
ATOM 643 C C . ARG A 1 86 ? 14.095 -4.723 -14.144 1.00 83.12 86 ARG A C 1
ATOM 645 O O . ARG A 1 86 ? 13.141 -4.209 -13.569 1.00 83.12 86 ARG A O 1
ATOM 652 N N . ASP A 1 87 ? 14.506 -5.960 -13.888 1.00 86.19 87 ASP A N 1
ATOM 653 C CA . ASP A 1 87 ? 13.767 -6.865 -13.000 1.00 86.19 87 ASP A CA 1
ATOM 654 C C . ASP A 1 87 ? 13.841 -6.427 -11.538 1.00 86.19 87 ASP A C 1
ATOM 656 O O . ASP A 1 87 ? 12.834 -6.448 -10.833 1.00 86.19 87 ASP A O 1
ATOM 660 N N . HIS A 1 88 ? 14.999 -5.938 -11.093 1.00 85.62 88 HIS A N 1
ATOM 661 C CA . HIS A 1 88 ? 15.119 -5.388 -9.747 1.00 85.62 88 HIS A CA 1
ATOM 662 C C . HIS A 1 88 ? 14.330 -4.085 -9.598 1.00 85.62 88 HIS A C 1
ATOM 664 O O . HIS A 1 88 ? 13.687 -3.881 -8.577 1.00 85.62 88 HIS A O 1
ATOM 670 N N . THR A 1 89 ? 14.311 -3.230 -10.627 1.00 85.00 89 THR A N 1
ATOM 671 C CA . THR A 1 89 ? 13.466 -2.024 -10.623 1.00 85.00 89 THR A CA 1
ATOM 672 C C . THR A 1 89 ? 11.994 -2.395 -10.453 1.00 85.00 89 THR A C 1
ATOM 674 O O . THR A 1 89 ? 11.332 -1.844 -9.586 1.00 85.00 89 THR A O 1
ATOM 677 N N . ARG A 1 90 ? 11.503 -3.393 -11.196 1.00 88.56 90 ARG A N 1
ATOM 678 C CA . ARG A 1 90 ? 10.131 -3.910 -11.055 1.00 88.56 90 ARG A CA 1
ATOM 679 C C . ARG A 1 90 ? 9.846 -4.471 -9.663 1.00 88.56 90 ARG A C 1
ATOM 681 O O . ARG A 1 90 ? 8.771 -4.234 -9.123 1.00 88.56 90 ARG A O 1
ATOM 688 N N . PHE A 1 91 ? 10.795 -5.207 -9.083 1.00 87.69 91 PHE A N 1
ATOM 689 C CA . PHE A 1 91 ? 10.676 -5.706 -7.713 1.00 87.69 91 PHE A CA 1
ATOM 690 C C . PHE A 1 91 ? 10.560 -4.558 -6.706 1.00 87.69 91 PHE A C 1
ATOM 692 O O . PHE A 1 91 ? 9.653 -4.567 -5.876 1.00 87.69 91 PHE A O 1
ATOM 699 N N . VAL A 1 92 ? 11.429 -3.548 -6.822 1.00 87.06 92 VAL A N 1
ATOM 700 C CA . VAL A 1 92 ? 11.378 -2.339 -5.994 1.00 87.06 92 VAL A CA 1
ATOM 701 C C . VAL A 1 92 ? 10.027 -1.659 -6.132 1.00 87.06 92 VAL A C 1
ATOM 703 O O . VAL A 1 92 ? 9.413 -1.388 -5.110 1.00 87.06 92 VAL A O 1
ATOM 706 N N . SER A 1 93 ? 9.515 -1.449 -7.345 1.00 88.62 93 SER A N 1
ATOM 707 C CA . SER A 1 93 ? 8.229 -0.775 -7.537 1.00 88.62 93 SER A CA 1
ATOM 708 C C . SER A 1 93 ? 7.028 -1.574 -6.997 1.00 88.62 93 SER A C 1
ATOM 710 O O . SER A 1 93 ? 6.002 -1.000 -6.670 1.00 88.62 93 SER A O 1
ATOM 712 N N . LEU A 1 94 ? 7.122 -2.895 -6.820 1.00 91.50 94 LEU A N 1
ATOM 713 C CA . LEU A 1 94 ? 6.045 -3.673 -6.182 1.00 91.50 94 LEU A CA 1
ATOM 714 C C . LEU A 1 94 ? 6.186 -3.799 -4.662 1.00 91.50 94 LEU A C 1
ATOM 716 O O . LEU A 1 94 ? 5.244 -4.240 -4.003 1.00 91.50 94 LEU A O 1
ATOM 720 N N . ALA A 1 95 ? 7.333 -3.428 -4.093 1.00 90.44 95 ALA A N 1
ATOM 721 C CA . ALA A 1 95 ? 7.642 -3.690 -2.693 1.00 90.44 95 ALA A CA 1
ATOM 722 C C . ALA A 1 95 ? 6.667 -3.014 -1.717 1.00 90.44 95 ALA A C 1
ATOM 724 O O . ALA A 1 95 ? 6.231 -3.668 -0.770 1.00 90.44 95 ALA A O 1
ATOM 725 N N . GLY A 1 96 ? 6.268 -1.763 -1.973 1.00 90.44 96 GLY A N 1
ATOM 726 C CA . GLY A 1 96 ? 5.267 -1.060 -1.166 1.00 90.44 96 GLY A CA 1
ATOM 727 C C . GLY A 1 96 ? 3.929 -1.789 -1.119 1.00 90.44 96 GLY A C 1
ATOM 728 O O . GLY A 1 96 ? 3.390 -2.025 -0.042 1.00 90.44 96 GLY A O 1
ATOM 729 N N . PHE A 1 97 ? 3.409 -2.239 -2.264 1.00 93.81 97 PHE A N 1
ATOM 730 C CA . PHE A 1 97 ? 2.163 -3.012 -2.292 1.00 93.81 97 PHE A CA 1
ATOM 731 C C . PHE A 1 97 ? 2.295 -4.366 -1.588 1.00 93.81 97 PHE A C 1
ATOM 733 O O . PHE A 1 97 ? 1.364 -4.806 -0.913 1.00 93.81 97 PHE A O 1
ATOM 740 N N . MET A 1 98 ? 3.446 -5.031 -1.718 1.00 92.06 98 MET A N 1
ATOM 741 C CA . MET A 1 98 ? 3.687 -6.307 -1.040 1.00 92.06 98 MET A CA 1
ATOM 742 C C . MET A 1 98 ? 3.745 -6.142 0.480 1.00 92.06 98 MET A C 1
ATOM 744 O O . MET A 1 98 ? 3.175 -6.968 1.193 1.00 92.06 98 MET A O 1
ATOM 748 N N . GLU A 1 99 ? 4.372 -5.074 0.981 1.00 93.94 99 GLU A N 1
ATOM 749 C CA . GLU A 1 99 ? 4.342 -4.738 2.407 1.00 93.94 99 GLU A CA 1
ATOM 750 C C . GLU A 1 99 ? 2.905 -4.552 2.885 1.00 93.94 99 GLU A C 1
ATOM 752 O O . GLU A 1 99 ? 2.513 -5.222 3.838 1.00 93.94 99 GLU A O 1
ATOM 757 N N . GLN A 1 100 ? 2.102 -3.754 2.176 1.00 93.06 100 GLN A N 1
ATOM 758 C CA . GLN A 1 100 ? 0.710 -3.497 2.553 1.00 93.06 100 GLN A CA 1
ATOM 759 C C . GLN A 1 100 ? -0.120 -4.778 2.621 1.00 93.06 100 GLN A C 1
ATOM 761 O O . GLN A 1 100 ? -0.916 -4.959 3.548 1.00 93.06 100 GLN A O 1
ATOM 766 N N . ILE A 1 101 ? 0.067 -5.683 1.656 1.00 92.56 101 ILE A N 1
ATOM 767 C CA . ILE A 1 101 ? -0.588 -6.993 1.645 1.00 92.56 101 ILE A CA 1
ATOM 768 C C . ILE A 1 101 ? -0.173 -7.790 2.884 1.00 92.56 101 ILE A C 1
ATOM 770 O O . ILE A 1 101 ? -1.030 -8.249 3.641 1.00 92.56 101 ILE A O 1
ATOM 774 N N . ILE A 1 102 ? 1.132 -7.931 3.121 1.00 87.50 102 ILE A N 1
ATOM 775 C CA . ILE A 1 102 ? 1.674 -8.750 4.212 1.00 87.50 102 ILE A CA 1
ATOM 776 C C . ILE A 1 102 ? 1.260 -8.198 5.579 1.00 87.50 102 ILE A C 1
ATOM 778 O O . ILE A 1 102 ? 0.767 -8.958 6.418 1.00 87.50 102 ILE A O 1
ATOM 782 N N . SER A 1 103 ? 1.426 -6.898 5.819 1.00 88.75 103 SER A N 1
ATOM 783 C CA . SER A 1 103 ? 1.116 -6.282 7.111 1.00 88.75 103 SER A CA 1
ATOM 784 C C . SER A 1 103 ? -0.380 -6.348 7.421 1.00 88.75 103 SER A C 1
ATOM 786 O O . SER A 1 103 ? -0.765 -6.701 8.539 1.00 88.75 103 SER A O 1
ATOM 788 N N . THR A 1 104 ? -1.236 -6.147 6.419 1.00 90.00 104 THR A N 1
ATOM 789 C CA . THR A 1 104 ? -2.689 -6.321 6.560 1.00 90.00 104 THR A CA 1
ATOM 790 C C . THR A 1 104 ? -3.069 -7.776 6.859 1.00 90.00 104 THR A C 1
ATOM 792 O O . THR A 1 104 ? -3.896 -8.027 7.739 1.00 90.00 104 THR A O 1
ATOM 795 N N . GLU A 1 105 ? -2.446 -8.758 6.196 1.00 86.44 105 GLU A N 1
ATOM 796 C CA . GLU A 1 105 ? -2.693 -10.176 6.490 1.00 86.44 105 GLU A CA 1
ATOM 797 C C . GLU A 1 105 ? -2.270 -10.563 7.910 1.00 86.44 105 GLU A C 1
ATOM 799 O O . GLU A 1 105 ? -2.986 -11.312 8.580 1.00 86.44 105 GLU A O 1
ATOM 804 N N . ILE A 1 106 ? -1.142 -10.039 8.399 1.00 83.38 106 ILE A N 1
ATOM 805 C CA . ILE A 1 106 ? -0.692 -10.253 9.782 1.00 83.38 106 ILE A CA 1
ATOM 806 C C . ILE A 1 106 ? -1.723 -9.692 10.769 1.00 83.38 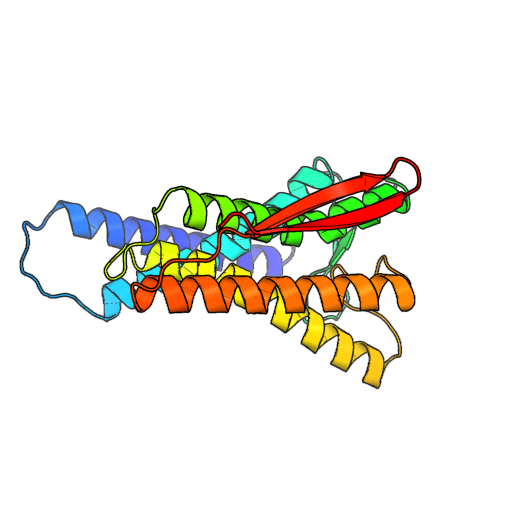106 ILE A C 1
ATOM 808 O O . ILE A 1 106 ? -2.091 -10.373 11.732 1.00 83.38 106 ILE A O 1
ATOM 812 N N . ILE A 1 107 ? -2.243 -8.486 10.522 1.00 85.25 107 ILE A N 1
ATOM 813 C CA . ILE A 1 107 ? -3.269 -7.863 11.371 1.00 85.25 107 ILE A CA 1
ATOM 814 C C . ILE A 1 107 ? -4.556 -8.699 11.379 1.00 85.25 107 ILE A C 1
ATOM 816 O O . ILE A 1 107 ? -5.093 -8.993 12.449 1.00 85.25 107 ILE A O 1
ATOM 820 N N . PHE A 1 108 ? -5.034 -9.141 10.213 1.00 83.50 108 PHE A N 1
ATOM 821 C CA . PHE A 1 108 ? -6.239 -9.969 10.153 1.00 83.50 108 PHE A CA 1
ATOM 822 C C . PHE A 1 108 ? -6.053 -11.336 10.820 1.00 83.50 108 PHE A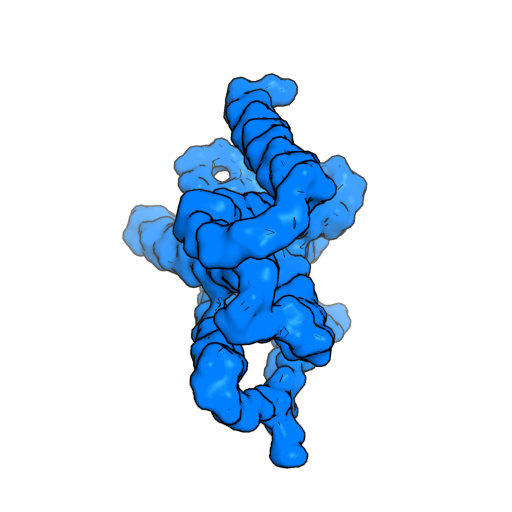 C 1
ATOM 824 O O . PHE A 1 108 ? -6.964 -11.803 11.504 1.00 83.50 108 PHE A O 1
ATOM 831 N N . ARG A 1 109 ? -4.895 -11.986 10.653 1.00 78.81 109 ARG A N 1
ATOM 832 C CA . ARG A 1 109 ? -4.628 -13.319 11.225 1.00 78.81 109 ARG A CA 1
ATOM 833 C C . ARG A 1 109 ? -4.372 -13.301 12.723 1.00 78.81 109 ARG A C 1
ATOM 835 O O . ARG A 1 109 ? -4.738 -14.249 13.407 1.00 78.81 109 ARG A O 1
ATOM 842 N N . SER A 1 110 ? -3.747 -12.244 13.230 1.00 78.81 110 SER A N 1
ATOM 843 C CA . SER A 1 110 ? -3.486 -12.097 14.666 1.00 78.81 110 SER A CA 1
ATOM 844 C C . SER A 1 110 ? -4.755 -11.832 15.479 1.00 78.81 110 SER A C 1
ATOM 846 O O . SER A 1 110 ? -4.716 -11.898 16.704 1.00 78.81 110 SER A O 1
ATOM 848 N N . GLY A 1 111 ? -5.876 -11.502 14.826 1.00 73.25 111 GLY A N 1
ATOM 849 C CA . GLY A 1 111 ? -7.078 -11.039 15.517 1.00 73.25 111 GLY A CA 1
ATOM 850 C C . GLY A 1 111 ? -6.891 -9.665 16.170 1.00 73.25 111 GLY A C 1
ATOM 851 O O . GLY A 1 111 ? -7.737 -9.242 16.955 1.00 73.25 111 GLY A O 1
ATOM 852 N N . ALA A 1 112 ? -5.811 -8.948 15.831 1.00 69.56 112 ALA A N 1
ATOM 853 C CA . ALA A 1 112 ? -5.459 -7.651 16.402 1.00 69.56 112 ALA A CA 1
ATOM 854 C C . ALA A 1 112 ? -6.388 -6.510 15.963 1.00 69.56 112 ALA A C 1
ATOM 856 O O . ALA A 1 112 ? -6.202 -5.378 16.404 1.00 69.56 112 ALA A O 1
ATOM 857 N N . LEU A 1 113 ? -7.410 -6.786 15.145 1.00 70.75 113 LEU A N 1
ATOM 858 C CA . LEU A 1 113 ? -8.422 -5.816 14.730 1.00 70.75 113 LEU A CA 1
ATOM 859 C C . LEU A 1 113 ? -9.759 -5.994 15.496 1.00 70.75 113 LEU A C 1
ATOM 861 O O . LEU A 1 113 ? -10.732 -6.500 14.931 1.00 70.75 113 LEU A O 1
ATOM 865 N N . PRO A 1 114 ? -9.868 -5.594 16.782 1.00 63.28 114 PRO A N 1
ATOM 866 C CA . PRO A 1 114 ? -11.142 -5.627 17.484 1.00 63.28 114 PRO A CA 1
ATOM 867 C C . PRO A 1 114 ? -12.152 -4.637 16.885 1.00 63.28 114 PRO A C 1
ATOM 869 O O . PRO A 1 114 ? -11.804 -3.550 16.420 1.00 63.28 114 PRO A O 1
ATOM 872 N N . ARG A 1 115 ? -13.445 -4.965 17.005 1.00 59.56 115 ARG A N 1
ATOM 873 C CA . ARG A 1 115 ? -14.579 -4.109 16.599 1.00 59.56 115 ARG A CA 1
ATOM 874 C C . ARG A 1 115 ? -14.597 -2.738 17.295 1.00 59.56 115 ARG A C 1
ATOM 876 O O . ARG A 1 115 ? -15.035 -1.758 16.710 1.00 59.56 115 ARG A O 1
ATOM 883 N N . ARG A 1 116 ? -14.126 -2.677 18.544 1.00 57.28 116 ARG A N 1
ATOM 884 C CA . ARG A 1 116 ? -13.843 -1.440 19.305 1.00 57.28 116 ARG A CA 1
ATOM 885 C C . ARG A 1 116 ? -12.339 -1.277 19.546 1.00 57.28 116 ARG A C 1
ATOM 887 O O . ARG A 1 116 ? -11.912 -0.798 20.588 1.00 57.28 116 ARG A O 1
ATOM 894 N N . GLY A 1 117 ? -11.548 -1.818 18.626 1.00 58.75 117 GLY A N 1
ATOM 895 C CA . GLY A 1 117 ? -10.102 -1.875 18.726 1.00 58.75 117 GLY A CA 1
ATOM 896 C C . GLY A 1 117 ? -9.446 -0.515 18.541 1.00 58.75 117 GLY A C 1
ATOM 897 O O . GLY A 1 117 ? -10.131 0.475 18.278 1.00 58.75 117 GLY A O 1
ATOM 898 N N . PRO A 1 118 ? -8.114 -0.457 18.669 1.00 68.12 118 PRO A N 1
ATOM 899 C CA . PRO A 1 118 ? -7.382 0.794 18.551 1.00 68.12 118 PRO A CA 1
ATOM 900 C C . PRO A 1 118 ? -7.662 1.417 17.180 1.00 68.12 118 PRO A C 1
ATOM 902 O O . PRO A 1 118 ? -7.392 0.801 16.147 1.00 68.12 118 PRO A O 1
ATOM 905 N N . SER A 1 119 ? -8.188 2.648 17.171 1.00 80.75 119 SER A N 1
ATOM 906 C CA . SER A 1 119 ? -8.544 3.373 15.936 1.00 80.75 119 SER A CA 1
ATOM 907 C C . SER A 1 119 ? -7.337 3.535 15.002 1.00 80.75 119 SER A C 1
ATOM 909 O O . SER A 1 119 ? -7.491 3.657 13.794 1.00 80.75 119 SER A O 1
ATOM 911 N N . PHE A 1 120 ? -6.132 3.420 15.559 1.00 86.19 120 PHE A N 1
ATOM 912 C CA . PHE A 1 120 ? -4.872 3.337 14.837 1.00 86.19 120 PHE A CA 1
ATOM 913 C C . PHE A 1 120 ? -4.772 2.144 13.877 1.00 86.19 120 PHE A C 1
ATOM 915 O O . PHE A 1 120 ? -4.451 2.338 12.709 1.00 86.19 120 PHE A O 1
ATOM 922 N N . LEU A 1 121 ? -5.073 0.915 14.311 1.00 86.56 121 LEU A N 1
ATOM 923 C CA . LEU A 1 121 ? -4.967 -0.252 13.421 1.00 86.56 121 LEU A CA 1
ATOM 924 C C . LEU A 1 121 ? -6.020 -0.212 12.310 1.00 86.56 121 LEU A C 1
ATOM 926 O O . LEU A 1 121 ? -5.736 -0.612 11.185 1.00 86.56 121 LEU A O 1
ATOM 930 N N . HIS A 1 122 ? -7.203 0.333 12.607 1.00 87.19 122 HIS A N 1
ATOM 931 C CA . HIS A 1 122 ? -8.212 0.627 11.587 1.00 87.19 122 HIS A CA 1
ATOM 932 C C . HIS A 1 122 ? -7.673 1.613 10.546 1.00 87.19 122 HIS A C 1
ATOM 934 O O . HIS A 1 122 ? -7.851 1.382 9.358 1.00 87.19 122 HIS A O 1
ATOM 940 N N . GLY A 1 123 ? -6.947 2.652 10.967 1.00 89.56 123 GLY A N 1
ATOM 941 C CA . GLY A 1 123 ? -6.325 3.617 10.057 1.00 89.56 123 GLY A CA 1
ATOM 942 C C . GLY A 1 123 ? -5.242 3.011 9.181 1.00 89.56 123 GLY A C 1
ATOM 943 O O . GLY A 1 123 ? -5.208 3.255 7.977 1.00 89.56 123 GLY A O 1
ATOM 944 N N . PHE A 1 124 ? -4.394 2.173 9.770 1.00 90.75 124 PHE A N 1
ATOM 945 C CA . PHE A 1 124 ? -3.350 1.457 9.044 1.00 90.75 124 PHE A CA 1
ATOM 946 C C . PHE A 1 124 ? -3.947 0.541 7.963 1.00 90.75 124 PHE A C 1
ATOM 948 O O . PHE A 1 124 ? -3.571 0.621 6.795 1.00 90.75 124 PHE A O 1
ATOM 955 N N . VAL A 1 125 ? -4.950 -0.270 8.323 1.00 91.44 125 VAL A N 1
ATOM 956 C CA . VAL A 1 125 ? -5.649 -1.150 7.371 1.00 91.44 125 VAL A CA 1
ATOM 957 C C . VAL A 1 125 ? -6.426 -0.349 6.321 1.00 91.44 125 VAL A C 1
ATOM 959 O O . VAL A 1 125 ? -6.406 -0.712 5.145 1.00 91.44 125 VAL A O 1
ATOM 962 N N . LEU A 1 126 ? -7.066 0.762 6.705 1.00 91.31 126 LEU A N 1
ATOM 963 C CA . LEU A 1 126 ? -7.775 1.645 5.775 1.00 91.31 126 LEU A CA 1
ATOM 964 C C . LEU A 1 126 ? -6.854 2.171 4.685 1.00 91.31 126 LEU A C 1
ATOM 966 O O . LEU A 1 126 ? -7.193 2.103 3.504 1.00 91.31 126 LEU A O 1
ATOM 970 N N . PHE A 1 127 ? -5.691 2.679 5.085 1.00 92.25 127 PHE A N 1
ATOM 971 C CA . PHE A 1 127 ? -4.692 3.161 4.147 1.00 92.25 127 PHE A CA 1
ATOM 972 C C . PHE A 1 127 ? -4.244 2.047 3.200 1.00 92.25 127 PHE A C 1
ATOM 974 O O . PHE A 1 127 ? -4.261 2.244 1.984 1.00 92.25 127 PHE A O 1
ATOM 981 N N . ASN A 1 128 ? -3.939 0.865 3.739 1.00 93.00 128 ASN A N 1
ATOM 982 C CA . ASN A 1 128 ? -3.496 -0.272 2.937 1.00 93.00 128 ASN A CA 1
ATOM 983 C C . ASN A 1 128 ? -4.542 -0.725 1.917 1.00 93.00 128 ASN A C 1
ATOM 985 O O . ASN A 1 128 ? -4.171 -1.162 0.837 1.00 93.00 128 ASN A O 1
ATOM 989 N N . ILE A 1 129 ? -5.835 -0.583 2.210 1.00 91.56 129 ILE A N 1
ATOM 990 C CA . ILE A 1 129 ? -6.914 -0.918 1.270 1.00 91.56 129 ILE A CA 1
ATOM 991 C C . ILE A 1 129 ? -7.109 0.173 0.211 1.00 91.56 129 ILE A C 1
ATOM 993 O O . ILE A 1 129 ? -7.304 -0.151 -0.964 1.00 91.56 129 ILE A O 1
ATOM 997 N N . ILE A 1 130 ? -7.092 1.449 0.612 1.00 90.81 130 ILE A N 1
ATOM 998 C CA . ILE A 1 130 ? -7.423 2.579 -0.270 1.00 90.81 130 ILE A CA 1
ATOM 999 C C . ILE A 1 130 ? -6.263 2.937 -1.200 1.00 90.81 130 ILE A C 1
ATOM 1001 O O . ILE A 1 130 ? -6.514 3.261 -2.362 1.00 90.81 130 ILE A O 1
ATOM 1005 N N . LEU A 1 131 ? -5.010 2.880 -0.735 1.00 88.94 131 LEU A N 1
ATOM 1006 C CA . LEU A 1 131 ? -3.865 3.310 -1.542 1.00 88.94 131 LEU A CA 1
ATOM 1007 C C . LEU A 1 131 ? -3.765 2.546 -2.878 1.00 88.94 131 LEU A C 1
ATOM 1009 O O . LEU A 1 131 ? -3.670 3.218 -3.908 1.00 88.94 131 LEU A O 1
ATOM 1013 N N . PRO A 1 132 ? -3.867 1.200 -2.932 1.00 89.69 132 PRO A N 1
ATOM 1014 C CA . PRO A 1 132 ? -3.832 0.479 -4.202 1.00 89.69 132 PRO A CA 1
ATOM 1015 C C . PRO A 1 132 ? -4.961 0.887 -5.154 1.00 89.69 132 PRO A C 1
ATOM 1017 O O . PRO A 1 132 ? -4.727 1.043 -6.348 1.00 89.69 132 PRO A O 1
ATOM 1020 N N . VAL A 1 133 ? -6.170 1.142 -4.637 1.00 88.50 133 VAL A N 1
ATOM 1021 C CA . VAL A 1 133 ? -7.300 1.639 -5.445 1.00 88.50 133 VAL A CA 1
ATOM 1022 C C . VAL A 1 133 ? -6.980 3.014 -6.030 1.00 88.50 133 VAL A C 1
ATOM 1024 O O . VAL A 1 133 ? -7.215 3.251 -7.215 1.00 88.50 133 VAL A O 1
ATOM 1027 N N . GLY A 1 134 ? -6.401 3.905 -5.220 1.00 84.25 134 GLY A N 1
ATOM 1028 C CA . GLY A 1 134 ? -5.940 5.218 -5.663 1.00 84.25 134 GLY A CA 1
ATOM 1029 C C . GLY A 1 134 ? -4.881 5.125 -6.762 1.00 84.25 134 GLY A C 1
ATOM 1030 O O . GLY A 1 134 ? -4.984 5.834 -7.759 1.00 84.25 134 GLY A O 1
ATOM 1031 N N . TYR A 1 135 ? -3.915 4.213 -6.630 1.00 84.25 135 TYR A N 1
ATOM 1032 C CA . TYR A 1 135 ? -2.886 3.974 -7.648 1.00 84.25 135 TYR A CA 1
ATOM 1033 C C . TYR A 1 135 ? -3.459 3.453 -8.962 1.00 84.25 135 TYR A C 1
ATOM 1035 O O . TYR A 1 135 ? -3.048 3.919 -10.026 1.00 84.25 135 TYR A O 1
ATOM 1043 N N . VAL A 1 136 ? -4.405 2.512 -8.901 1.00 87.50 136 VAL A N 1
ATOM 1044 C CA . VAL A 1 136 ? -5.082 1.992 -10.096 1.00 87.50 136 VAL A CA 1
ATOM 1045 C C . VAL A 1 136 ? -5.862 3.110 -10.777 1.00 87.50 136 VAL A C 1
ATOM 1047 O O . VAL A 1 136 ? -5.662 3.353 -11.961 1.00 87.50 136 VAL A O 1
ATOM 1050 N N . TYR A 1 137 ? -6.670 3.866 -10.028 1.00 83.81 137 TYR A N 1
ATOM 1051 C CA . TYR A 1 137 ? -7.403 5.013 -10.570 1.00 83.81 137 TYR A CA 1
ATOM 1052 C C . TYR A 1 137 ? -6.468 6.030 -11.235 1.00 83.81 137 TYR A C 1
ATOM 1054 O O . TYR A 1 137 ? -6.714 6.478 -12.353 1.00 83.81 137 TYR A O 1
ATOM 1062 N N . ALA A 1 138 ? -5.369 6.374 -10.569 1.00 82.88 138 ALA A N 1
ATOM 1063 C CA . ALA A 1 138 ? -4.423 7.345 -11.087 1.00 82.88 138 ALA A CA 1
ATOM 1064 C C . ALA A 1 138 ? -3.704 6.833 -12.354 1.00 82.88 138 ALA A C 1
ATOM 1066 O O . ALA A 1 138 ? -3.435 7.615 -13.266 1.00 82.88 138 ALA A O 1
ATOM 1067 N N . ASN A 1 139 ? -3.458 5.522 -12.452 1.00 83.88 139 ASN A N 1
ATOM 1068 C CA . ASN A 1 139 ? -2.946 4.889 -13.667 1.00 83.88 139 ASN A CA 1
ATOM 1069 C C . ASN A 1 139 ? -3.973 4.857 -14.804 1.00 83.88 139 ASN A C 1
ATOM 1071 O O . ASN A 1 139 ? -3.592 5.142 -15.934 1.00 83.88 139 ASN A O 1
ATOM 1075 N N . GLU A 1 140 ? -5.253 4.581 -14.538 1.00 83.19 140 GLU A N 1
ATOM 1076 C CA . GLU A 1 140 ? -6.309 4.664 -15.562 1.00 83.19 140 GLU A CA 1
ATOM 1077 C C . GLU A 1 140 ? -6.422 6.078 -16.138 1.00 83.19 140 GLU A C 1
ATOM 1079 O O . GLU A 1 140 ? -6.512 6.255 -17.353 1.00 83.19 140 GLU A O 1
ATOM 1084 N N . VAL A 1 141 ? -6.382 7.093 -15.268 1.00 81.62 141 VAL A N 1
ATOM 1085 C CA . VAL A 1 141 ? -6.417 8.501 -15.683 1.00 81.62 141 VAL A 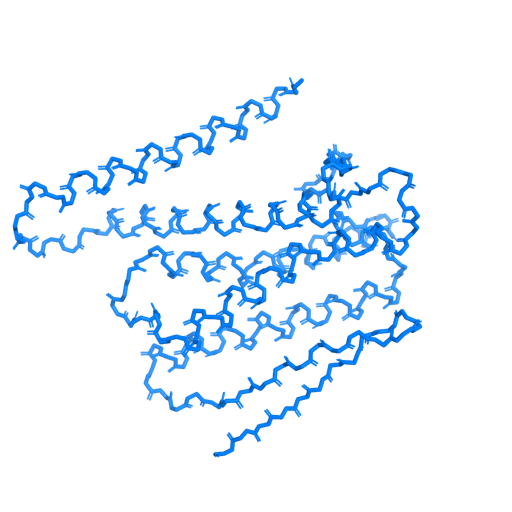CA 1
ATOM 1086 C C . VAL A 1 141 ? -5.186 8.843 -16.526 1.00 81.62 141 VAL A C 1
ATOM 1088 O O . VAL A 1 141 ? -5.322 9.479 -17.570 1.00 81.62 141 VAL A O 1
ATOM 1091 N N . SER A 1 142 ? -3.995 8.392 -16.121 1.00 80.12 142 SER A N 1
ATOM 1092 C CA . SER A 1 142 ? -2.765 8.579 -16.900 1.00 80.12 142 SER A CA 1
ATOM 1093 C C . SER A 1 142 ? -2.830 7.870 -18.260 1.00 80.12 142 SER A C 1
ATOM 1095 O O . SER A 1 142 ? -2.564 8.496 -19.283 1.00 80.12 142 SER A O 1
ATOM 1097 N N . ASP A 1 143 ? -3.267 6.606 -18.310 1.00 80.38 143 ASP A N 1
ATOM 1098 C CA . ASP A 1 143 ? -3.409 5.828 -19.554 1.00 80.38 143 ASP A CA 1
ATOM 1099 C C . ASP A 1 143 ? -4.392 6.509 -20.522 1.00 80.38 143 ASP A C 1
ATOM 1101 O O . ASP A 1 143 ? -4.161 6.519 -21.729 1.00 80.38 143 ASP A O 1
ATOM 1105 N N . ALA A 1 144 ? -5.457 7.132 -20.003 1.00 80.12 144 ALA A N 1
ATOM 1106 C CA . ALA A 1 144 ? -6.427 7.876 -20.806 1.00 80.12 144 ALA A CA 1
ATOM 1107 C C . ALA A 1 144 ? -5.883 9.207 -21.363 1.00 80.12 144 ALA A C 1
ATOM 1109 O O . ALA A 1 144 ? -6.323 9.639 -22.428 1.00 80.12 144 ALA A O 1
ATOM 1110 N N . ILE A 1 145 ? -4.955 9.863 -20.658 1.00 81.31 145 ILE A N 1
ATOM 1111 C CA . ILE A 1 145 ? -4.402 11.172 -21.049 1.00 81.31 145 ILE A CA 1
ATOM 1112 C C . ILE A 1 145 ? -3.166 11.020 -21.944 1.00 81.31 145 ILE A C 1
ATOM 1114 O O . ILE A 1 145 ? -3.057 11.711 -22.956 1.00 81.31 145 ILE A O 1
ATOM 1118 N N . SER A 1 146 ? -2.224 10.154 -21.567 1.00 79.38 146 SER A N 1
ATOM 1119 C CA . SER A 1 146 ? -0.902 10.044 -22.202 1.00 79.38 146 SER A CA 1
ATOM 1120 C C . SER A 1 146 ? -0.584 8.654 -22.755 1.00 79.38 146 SER A C 1
ATOM 1122 O O . SER A 1 146 ? 0.396 8.508 -23.481 1.00 79.38 146 SER A O 1
ATOM 1124 N N . GLY A 1 147 ? -1.379 7.626 -22.433 1.00 75.62 147 GLY A N 1
ATOM 1125 C CA . GLY A 1 147 ? -1.075 6.232 -22.785 1.00 75.62 147 GLY A CA 1
ATOM 1126 C C . GLY A 1 147 ? 0.094 5.627 -21.997 1.00 75.62 147 GLY A C 1
ATOM 1127 O O . GLY A 1 147 ? 0.529 4.509 -22.287 1.00 75.62 147 GLY A O 1
ATOM 1128 N N . GLU A 1 148 ? 0.613 6.349 -21.001 1.00 74.75 148 GLU A N 1
ATOM 1129 C CA . GLU A 1 148 ? 1.734 5.921 -20.168 1.00 74.75 148 GLU A CA 1
ATOM 1130 C C . GLU A 1 148 ? 1.274 5.550 -18.754 1.00 74.75 148 GLU A C 1
ATOM 1132 O O . GLU A 1 148 ? 0.340 6.132 -18.199 1.00 74.75 148 GLU A O 1
ATOM 1137 N N . GLY A 1 149 ? 1.954 4.563 -18.159 1.00 70.31 149 GLY A N 1
ATOM 1138 C CA . GLY A 1 149 ? 1.770 4.211 -16.750 1.00 70.31 149 GLY A CA 1
ATOM 1139 C C . GLY A 1 149 ? 2.390 5.254 -15.822 1.00 70.31 149 GLY A C 1
ATOM 1140 O O . GLY A 1 149 ? 3.322 5.965 -16.199 1.00 70.31 149 GLY A O 1
ATOM 1141 N N . MET A 1 150 ? 1.896 5.311 -14.591 1.00 79.50 150 MET A N 1
ATOM 1142 C CA . MET A 1 150 ? 2.254 6.314 -13.596 1.00 79.50 150 MET A CA 1
ATOM 1143 C C . MET A 1 150 ? 2.711 5.680 -12.278 1.00 79.50 150 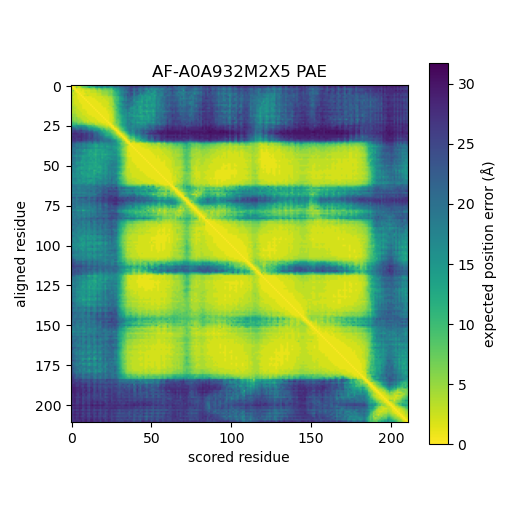MET A C 1
ATOM 1145 O O . MET A 1 150 ? 2.267 4.592 -11.900 1.00 79.50 150 MET A O 1
ATOM 1149 N N . GLY A 1 151 ? 3.584 6.396 -11.563 1.00 78.44 151 GLY A N 1
ATOM 1150 C CA . GLY A 1 151 ? 4.101 5.975 -10.265 1.00 78.44 151 GLY A CA 1
ATOM 1151 C C . GLY A 1 151 ? 4.847 4.646 -10.358 1.00 78.44 151 GLY A C 1
ATOM 1152 O O . GLY A 1 151 ? 5.496 4.349 -11.363 1.00 78.44 151 GLY A O 1
ATOM 1153 N N . ASP A 1 152 ? 4.669 3.810 -9.345 1.00 80.88 152 ASP A N 1
ATOM 1154 C CA . ASP A 1 152 ? 5.293 2.489 -9.235 1.00 80.88 152 ASP A CA 1
ATOM 1155 C C . ASP A 1 152 ? 4.886 1.479 -10.325 1.00 80.88 152 ASP A C 1
ATOM 1157 O O . ASP A 1 152 ? 5.517 0.437 -10.503 1.00 80.88 152 ASP A O 1
ATOM 1161 N N . LEU A 1 153 ? 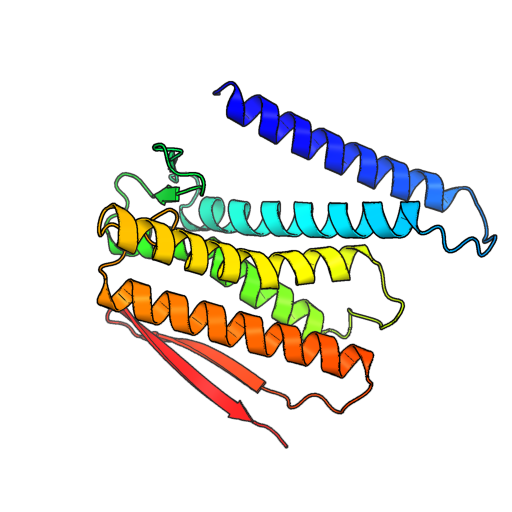3.859 1.774 -11.125 1.00 83.88 153 LEU A N 1
ATOM 1162 C CA . LEU A 1 153 ? 3.478 0.913 -12.248 1.00 83.88 153 LEU A CA 1
ATOM 1163 C C . LEU A 1 153 ? 4.158 1.304 -13.569 1.00 83.88 153 LEU A C 1
ATOM 1165 O O . LEU A 1 153 ? 3.987 0.620 -14.582 1.00 83.88 153 LEU A O 1
ATOM 1169 N N . LYS A 1 154 ? 4.981 2.362 -13.575 1.00 84.12 154 LYS A N 1
ATOM 1170 C CA . LYS A 1 154 ? 5.685 2.850 -14.773 1.00 84.12 154 LYS A CA 1
ATOM 1171 C C . LYS A 1 154 ? 6.735 1.864 -15.309 1.00 84.12 154 LYS A C 1
ATOM 1173 O O . LYS A 1 154 ? 7.009 1.854 -16.506 1.00 84.12 154 LYS A O 1
ATOM 1178 N N . ALA A 1 155 ? 7.293 0.997 -14.460 1.00 84.06 155 ALA A N 1
ATOM 1179 C CA . ALA A 1 155 ? 8.289 -0.015 -14.849 1.00 84.06 155 ALA A CA 1
ATOM 1180 C C . ALA A 1 155 ? 7.703 -1.227 -15.621 1.00 84.06 155 ALA A C 1
ATOM 1182 O O . ALA A 1 155 ? 8.439 -2.143 -16.026 1.00 84.06 155 ALA A O 1
ATOM 1183 N N . PHE A 1 156 ? 6.383 -1.252 -15.821 1.00 87.56 156 PHE A N 1
ATOM 1184 C CA . PHE A 1 156 ? 5.640 -2.362 -16.412 1.00 87.56 156 PHE A CA 1
ATOM 1185 C C . PHE A 1 156 ? 5.040 -1.977 -17.761 1.00 87.56 156 PHE A C 1
ATOM 1187 O O . PHE A 1 156 ? 4.591 -0.849 -17.976 1.00 87.56 156 PHE A O 1
ATOM 1194 N N . ASN A 1 157 ? 5.014 -2.935 -18.690 1.00 89.06 157 ASN A N 1
ATOM 1195 C CA . ASN A 1 157 ? 4.274 -2.747 -19.933 1.00 89.06 157 ASN A CA 1
ATOM 1196 C C . ASN A 1 157 ? 2.759 -2.769 -19.652 1.00 89.06 157 ASN A C 1
ATOM 1198 O O . ASN A 1 157 ? 2.317 -3.182 -18.580 1.00 89.06 157 ASN A O 1
ATOM 1202 N N . ARG A 1 158 ? 1.945 -2.356 -20.630 1.00 86.62 158 ARG A N 1
ATOM 1203 C CA . ARG A 1 158 ? 0.488 -2.249 -20.458 1.00 86.62 158 ARG A CA 1
ATOM 1204 C C . ARG A 1 158 ? -0.167 -3.555 -19.995 1.00 86.62 158 ARG A C 1
ATOM 1206 O O . ARG A 1 158 ? -1.026 -3.514 -19.126 1.00 86.62 158 ARG A O 1
ATOM 1213 N N . SER A 1 159 ? 0.233 -4.699 -20.550 1.00 89.19 159 SER A N 1
ATOM 1214 C CA . SER A 1 159 ? -0.357 -5.995 -20.190 1.00 89.19 159 SER A CA 1
ATOM 1215 C C . SER A 1 159 ? -0.013 -6.404 -18.757 1.00 89.19 159 SER A C 1
ATOM 1217 O O . SER A 1 159 ? -0.891 -6.839 -18.018 1.00 89.19 159 SER A O 1
ATOM 1219 N N . GLU A 1 160 ? 1.253 -6.265 -18.359 1.00 90.19 160 GLU A N 1
ATOM 1220 C CA . GLU A 1 160 ? 1.714 -6.556 -16.995 1.00 90.19 160 GLU A CA 1
ATOM 1221 C C . GLU A 1 160 ? 1.033 -5.630 -15.983 1.00 90.19 160 GLU A C 1
ATOM 1223 O O . GLU A 1 160 ? 0.516 -6.089 -14.966 1.00 90.19 160 GLU A O 1
ATOM 1228 N N . ARG A 1 161 ? 0.979 -4.331 -16.297 1.00 89.88 161 ARG A N 1
ATOM 1229 C CA . ARG A 1 161 ? 0.334 -3.317 -15.467 1.00 89.88 161 ARG A CA 1
ATOM 1230 C C . ARG A 1 161 ? -1.134 -3.655 -15.214 1.00 89.88 161 ARG A C 1
ATOM 1232 O O . ARG A 1 161 ? -1.535 -3.707 -14.060 1.00 89.88 161 ARG A O 1
ATOM 1239 N N . ARG A 1 162 ? -1.899 -3.987 -16.260 1.00 88.50 162 ARG A N 1
ATOM 1240 C CA . ARG A 1 162 ? -3.322 -4.358 -16.138 1.00 88.50 162 ARG A CA 1
ATOM 1241 C C . ARG A 1 162 ? -3.536 -5.582 -15.244 1.00 88.50 162 ARG A C 1
ATOM 1243 O O . ARG A 1 162 ? -4.497 -5.627 -14.481 1.00 88.50 162 ARG A O 1
ATOM 1250 N N . ALA A 1 163 ? -2.632 -6.562 -15.300 1.00 91.12 163 ALA A N 1
ATOM 1251 C CA . ALA A 1 163 ? -2.683 -7.727 -14.417 1.00 91.12 163 ALA A CA 1
ATOM 1252 C C . ALA A 1 163 ? -2.390 -7.362 -12.948 1.00 91.12 163 ALA A C 1
ATOM 1254 O O . ALA A 1 163 ? -3.061 -7.860 -12.039 1.00 91.12 163 ALA A O 1
ATOM 1255 N N . ILE A 1 164 ? -1.420 -6.472 -12.712 1.00 92.12 164 ILE A N 1
ATOM 1256 C CA . ILE A 1 164 ? -1.105 -5.951 -11.374 1.00 92.12 164 ILE A CA 1
ATOM 1257 C C . ILE A 1 164 ? -2.288 -5.142 -10.833 1.00 92.12 164 ILE A C 1
ATOM 1259 O O . ILE A 1 164 ? -2.748 -5.418 -9.731 1.00 92.12 164 ILE A O 1
ATOM 1263 N N . GLU A 1 165 ? -2.838 -4.215 -11.617 1.00 89.31 165 GLU A N 1
ATOM 1264 C CA . GLU A 1 165 ? -3.996 -3.391 -11.248 1.00 89.31 165 GLU A CA 1
ATOM 1265 C C . GLU A 1 165 ? -5.203 -4.254 -10.860 1.00 89.31 165 GLU A C 1
ATOM 1267 O O . GLU A 1 165 ? -5.790 -4.057 -9.795 1.00 89.31 165 GLU A O 1
ATOM 1272 N N . ALA A 1 166 ? -5.531 -5.268 -11.667 1.00 90.75 166 ALA A N 1
ATOM 1273 C CA . ALA A 1 166 ? -6.601 -6.212 -11.350 1.00 90.75 166 ALA A CA 1
ATOM 1274 C C . ALA A 1 166 ? -6.339 -6.971 -10.038 1.00 90.75 166 ALA A C 1
ATOM 1276 O O . ALA A 1 166 ? -7.256 -7.156 -9.236 1.00 90.75 166 ALA A O 1
ATOM 1277 N N . SER A 1 167 ? -5.089 -7.373 -9.790 1.00 92.38 167 SER A N 1
ATOM 1278 C CA . SER A 1 167 ? -4.695 -8.066 -8.556 1.00 92.38 167 SER A CA 1
ATOM 1279 C C . SER A 1 167 ? -4.807 -7.158 -7.329 1.00 92.38 167 SER A C 1
ATOM 1281 O O . SER A 1 167 ? -5.317 -7.591 -6.295 1.00 92.38 167 SER A O 1
ATOM 1283 N N . LEU A 1 168 ? -4.386 -5.896 -7.453 1.00 91.56 168 LEU A N 1
ATOM 1284 C CA . LEU A 1 168 ? -4.502 -4.883 -6.404 1.00 91.56 168 LEU A CA 1
ATOM 1285 C C . LEU A 1 168 ? -5.969 -4.592 -6.075 1.00 91.56 168 LEU A C 1
ATOM 1287 O O . LEU A 1 168 ? -6.346 -4.627 -4.906 1.00 91.56 168 LEU A O 1
ATOM 1291 N N . LEU A 1 169 ? -6.818 -4.391 -7.090 1.00 90.00 169 LEU A N 1
ATOM 1292 C CA . LEU A 1 169 ? -8.257 -4.189 -6.893 1.00 90.00 169 LEU A CA 1
ATOM 1293 C C . LEU A 1 169 ? -8.924 -5.404 -6.243 1.00 90.00 169 LEU A C 1
ATOM 1295 O O . LEU A 1 169 ? -9.699 -5.247 -5.297 1.00 90.00 169 LEU A O 1
ATOM 1299 N N . ALA A 1 170 ? -8.618 -6.613 -6.724 1.00 91.56 170 ALA A N 1
ATOM 1300 C CA . ALA A 1 170 ? -9.164 -7.843 -6.164 1.00 91.56 170 ALA A CA 1
ATOM 1301 C C . ALA A 1 170 ? -8.762 -8.003 -4.692 1.00 91.56 170 ALA A C 1
ATOM 1303 O O . ALA A 1 170 ? -9.609 -8.301 -3.847 1.00 91.56 170 ALA A O 1
ATOM 1304 N N . TRP A 1 171 ? -7.492 -7.759 -4.365 1.00 93.12 171 TRP A N 1
ATOM 1305 C CA . TRP A 1 171 ? -7.016 -7.815 -2.989 1.00 93.12 171 TRP A CA 1
ATOM 1306 C C . TRP A 1 171 ? -7.664 -6.738 -2.107 1.00 93.12 171 TRP A C 1
ATOM 1308 O O . TRP A 1 171 ? -8.182 -7.077 -1.043 1.00 93.12 171 TRP A O 1
ATOM 1318 N N . SER A 1 172 ? -7.733 -5.480 -2.555 1.00 91.38 172 SER A N 1
ATOM 1319 C CA . SER A 1 172 ? -8.386 -4.398 -1.804 1.00 91.38 172 SER A CA 1
ATOM 1320 C C . SER A 1 172 ? -9.859 -4.708 -1.527 1.00 91.38 172 SER A C 1
ATOM 1322 O O . SER A 1 172 ? -10.319 -4.537 -0.397 1.00 91.38 172 SER A O 1
ATOM 1324 N N . ALA A 1 173 ? -10.594 -5.226 -2.517 1.00 88.00 173 ALA A N 1
ATOM 1325 C CA . ALA A 1 173 ? -11.992 -5.623 -2.351 1.00 88.00 173 ALA A CA 1
ATOM 1326 C C . ALA A 1 173 ? -12.152 -6.775 -1.342 1.00 88.00 173 ALA A C 1
ATOM 1328 O O . ALA A 1 173 ? -13.017 -6.716 -0.464 1.00 88.00 173 ALA A O 1
ATOM 1329 N N . MET A 1 174 ? -11.296 -7.801 -1.418 1.00 90.81 174 MET A N 1
ATOM 1330 C CA . MET A 1 174 ? -11.310 -8.917 -0.464 1.00 90.81 174 MET A CA 1
ATOM 1331 C C . MET A 1 174 ? -10.960 -8.467 0.961 1.00 90.81 174 MET A C 1
ATOM 1333 O O . MET A 1 174 ? -11.628 -8.874 1.914 1.00 90.81 174 MET A O 1
ATOM 1337 N N . SER A 1 175 ? -9.948 -7.615 1.123 1.00 90.06 175 SER A N 1
ATOM 1338 C CA . SER A 1 175 ? -9.538 -7.068 2.421 1.00 90.06 175 SER A CA 1
ATOM 1339 C C . SER A 1 175 ? -10.618 -6.174 3.030 1.00 90.06 175 SER A C 1
ATOM 1341 O O . SER A 1 175 ? -10.930 -6.316 4.214 1.00 90.06 175 SER A O 1
ATOM 1343 N N . ALA A 1 176 ? -11.266 -5.328 2.223 1.00 88.25 176 ALA A N 1
ATOM 1344 C CA . ALA A 1 176 ? -12.410 -4.526 2.654 1.00 88.25 176 ALA A CA 1
ATOM 1345 C C . ALA A 1 176 ? -13.585 -5.406 3.104 1.00 88.25 176 ALA A C 1
ATOM 1347 O O . ALA A 1 176 ? -14.164 -5.174 4.167 1.00 88.25 176 ALA A O 1
ATOM 1348 N N . TYR A 1 177 ? -13.901 -6.460 2.345 1.00 85.12 177 TYR A N 1
ATOM 1349 C CA . TYR A 1 177 ? -14.943 -7.411 2.724 1.00 85.12 177 TYR A CA 1
ATOM 1350 C C . TYR A 1 177 ? -14.619 -8.128 4.040 1.00 85.12 177 TYR A C 1
ATOM 1352 O O . TYR A 1 177 ? -15.487 -8.237 4.905 1.00 85.12 177 TYR A O 1
ATOM 1360 N N . ARG A 1 178 ? -13.375 -8.591 4.228 1.00 85.94 178 ARG A N 1
ATOM 1361 C CA . ARG A 1 178 ? -12.942 -9.224 5.487 1.00 85.94 178 ARG A CA 1
ATOM 1362 C C . ARG A 1 178 ? -13.054 -8.261 6.658 1.00 85.94 178 ARG A C 1
ATOM 1364 O O . ARG A 1 178 ? -13.558 -8.640 7.711 1.00 85.94 178 ARG A O 1
ATOM 1371 N N . TRP A 1 179 ? -12.646 -7.012 6.472 1.00 84.88 179 TRP A N 1
ATOM 1372 C CA . TRP A 1 179 ? -12.789 -5.997 7.506 1.00 84.88 179 TRP A CA 1
ATOM 1373 C C . TRP A 1 179 ? -14.263 -5.748 7.867 1.00 84.88 179 TRP A C 1
ATOM 1375 O O . TRP A 1 179 ? -14.617 -5.765 9.049 1.00 84.88 179 TRP A O 1
ATOM 1385 N N . TYR A 1 180 ? -15.146 -5.632 6.871 1.00 82.00 180 TYR A N 1
ATOM 1386 C CA . TYR A 1 180 ? -16.593 -5.533 7.086 1.00 82.00 180 TYR A CA 1
ATOM 1387 C C . TYR A 1 180 ? -17.163 -6.761 7.820 1.00 82.00 180 TYR A C 1
ATOM 1389 O O . TYR A 1 180 ? -17.874 -6.629 8.815 1.00 82.00 180 TYR A O 1
ATOM 1397 N N . ALA A 1 181 ? -16.816 -7.972 7.384 1.00 80.25 181 ALA A N 1
ATOM 1398 C CA . ALA A 1 181 ? -17.309 -9.209 7.982 1.00 80.25 181 ALA A CA 1
ATOM 1399 C C . ALA A 1 181 ? -16.843 -9.395 9.441 1.00 80.25 181 ALA A C 1
ATOM 1401 O O . ALA A 1 181 ? -17.625 -9.875 10.269 1.00 80.25 181 ALA A O 1
ATOM 1402 N N . LEU A 1 182 ? -15.626 -8.948 9.782 1.00 75.38 182 LEU A N 1
ATOM 1403 C CA . LEU A 1 182 ? -15.142 -8.872 11.168 1.00 75.38 182 LEU A CA 1
ATOM 1404 C C . LEU A 1 182 ? -15.990 -7.922 12.021 1.00 75.38 182 LEU A C 1
ATOM 1406 O O . LEU A 1 182 ? -16.317 -8.249 13.165 1.00 75.38 182 LEU A O 1
ATOM 1410 N N . ALA A 1 183 ? -16.384 -6.769 11.474 1.00 68.62 183 ALA A N 1
ATOM 1411 C CA . ALA A 1 183 ? -17.257 -5.828 12.175 1.00 68.62 183 ALA A CA 1
ATOM 1412 C C . ALA A 1 183 ? -18.649 -6.435 12.459 1.00 68.62 183 ALA A C 1
ATOM 1414 O O . ALA A 1 183 ? -19.214 -6.215 13.538 1.00 68.62 183 ALA A O 1
ATOM 1415 N N . GLU A 1 184 ? -19.153 -7.264 11.541 1.00 67.38 184 GLU A N 1
ATOM 1416 C CA . GLU A 1 184 ? -20.470 -7.919 11.597 1.00 67.38 184 GLU A CA 1
ATOM 1417 C C . GLU A 1 184 ? -20.494 -9.287 12.312 1.00 67.38 184 GLU A C 1
ATOM 1419 O O . GLU A 1 184 ? -21.542 -9.928 12.369 1.00 67.38 184 GLU A O 1
ATOM 1424 N N . ARG A 1 185 ? -19.372 -9.760 12.879 1.00 62.25 185 ARG A N 1
ATOM 1425 C CA . ARG A 1 185 ? -19.240 -11.106 13.493 1.00 62.25 185 ARG A CA 1
ATOM 1426 C C . ARG A 1 185 ? -19.613 -12.268 12.560 1.00 62.25 185 ARG A C 1
ATOM 1428 O O . ARG A 1 185 ? -20.052 -13.323 13.022 1.00 62.25 185 ARG A O 1
ATOM 1435 N N . ARG A 1 186 ? -19.437 -12.107 11.251 1.00 54.91 186 ARG A N 1
ATOM 1436 C CA . ARG A 1 186 ? -19.591 -13.230 10.318 1.00 54.91 186 ARG A CA 1
ATOM 1437 C C . ARG A 1 186 ? -18.336 -14.096 10.392 1.00 54.91 186 ARG A C 1
ATOM 1439 O O . ARG A 1 186 ? -17.237 -13.562 10.533 1.00 54.91 186 ARG A O 1
ATOM 1446 N N . GLN A 1 187 ? -18.484 -15.421 10.306 1.00 52.16 187 GLN A N 1
ATOM 1447 C CA . GLN A 1 187 ? -17.325 -16.291 10.098 1.00 52.16 187 GLN A CA 1
ATOM 1448 C C . GLN A 1 187 ? -16.607 -15.815 8.834 1.00 52.16 187 GLN A C 1
ATOM 1450 O O . GLN A 1 187 ? -17.200 -15.765 7.756 1.00 52.16 187 GLN A O 1
ATOM 1455 N N . LEU A 1 188 ? -15.349 -15.402 8.986 1.00 49.34 188 LEU A N 1
ATOM 1456 C CA . LEU A 1 188 ? -14.524 -15.056 7.844 1.00 49.34 188 LEU A CA 1
ATOM 1457 C C . LEU A 1 188 ? -14.222 -16.335 7.071 1.00 49.34 188 LEU A C 1
ATOM 1459 O O . LEU A 1 188 ? -13.710 -17.282 7.672 1.00 49.34 188 LEU A O 1
ATOM 1463 N N . PRO A 1 189 ? -14.442 -16.368 5.750 1.00 48.00 189 PRO A N 1
ATOM 1464 C CA . PRO A 1 189 ? -13.836 -17.416 4.963 1.00 48.00 189 PRO A CA 1
ATOM 1465 C C . PRO A 1 189 ? -12.316 -17.230 5.056 1.00 48.00 189 PRO A C 1
ATOM 1467 O O . PRO A 1 189 ? -11.785 -16.141 4.813 1.00 48.00 189 PRO A O 1
ATOM 1470 N N . SER A 1 190 ? -11.614 -18.284 5.465 1.00 43.16 190 SER A N 1
ATOM 1471 C CA . SER A 1 190 ? -10.154 -18.281 5.499 1.00 43.16 190 SER A CA 1
ATOM 1472 C C . SER A 1 190 ? -9.648 -18.421 4.070 1.00 43.16 190 SER A C 1
ATOM 1474 O O . SER A 1 190 ? -9.609 -19.524 3.525 1.00 43.16 190 SER A O 1
ATOM 1476 N N . PHE A 1 191 ? -9.290 -17.298 3.452 1.00 51.28 191 PHE A N 1
ATOM 1477 C CA . PHE A 1 191 ? -8.633 -17.292 2.152 1.00 51.28 191 PHE A CA 1
ATOM 1478 C C . PHE A 1 191 ? -7.123 -17.209 2.344 1.00 51.28 191 PHE A C 1
ATOM 1480 O O . PHE A 1 191 ? -6.615 -16.344 3.061 1.00 51.28 191 PHE A O 1
ATOM 1487 N N . PHE A 1 192 ? -6.399 -18.102 1.681 1.00 46.47 192 PHE A N 1
ATOM 1488 C CA . PHE A 1 192 ? -4.954 -17.996 1.543 1.00 46.47 192 PHE A CA 1
ATOM 1489 C C . PHE A 1 192 ? -4.646 -17.468 0.146 1.00 46.47 192 PHE A C 1
ATOM 1491 O O . PHE A 1 192 ? -4.989 -18.118 -0.839 1.00 46.47 192 PHE A O 1
ATOM 1498 N N . LEU A 1 193 ? -4.007 -16.298 0.079 1.00 42.03 193 LEU A N 1
ATOM 1499 C CA . LEU A 1 193 ? -3.352 -15.816 -1.130 1.00 42.03 193 LEU A CA 1
ATOM 1500 C C . LEU A 1 193 ? -1.900 -16.294 -1.076 1.00 42.03 193 LEU A C 1
ATOM 1502 O O . LEU A 1 193 ? -1.100 -15.769 -0.301 1.00 42.03 193 LEU A O 1
ATOM 1506 N N . PHE A 1 194 ? -1.564 -17.314 -1.861 1.00 45.69 194 PHE A N 1
ATOM 1507 C CA . PHE A 1 194 ? -0.166 -17.675 -2.075 1.00 45.69 194 PHE A CA 1
ATOM 1508 C C . PHE A 1 194 ? 0.327 -16.951 -3.320 1.00 45.69 194 PHE A C 1
ATOM 1510 O O . PHE A 1 194 ? -0.115 -17.251 -4.429 1.00 45.69 194 PHE A O 1
ATOM 1517 N N . VAL A 1 195 ? 1.228 -15.993 -3.115 1.00 43.22 195 VAL A N 1
ATOM 1518 C CA . VAL A 1 195 ? 1.971 -15.320 -4.180 1.00 43.22 195 VAL A CA 1
ATOM 1519 C C . VAL A 1 195 ? 3.304 -16.044 -4.288 1.00 43.22 195 VAL A C 1
ATOM 1521 O O . VAL A 1 195 ? 4.180 -15.869 -3.442 1.00 43.22 195 VAL A O 1
ATOM 1524 N N . THR A 1 196 ? 3.434 -16.915 -5.286 1.00 49.47 196 THR A N 1
ATOM 1525 C CA . THR A 1 196 ? 4.662 -17.702 -5.469 1.00 49.47 196 THR A CA 1
ATOM 1526 C C . THR A 1 196 ? 5.446 -17.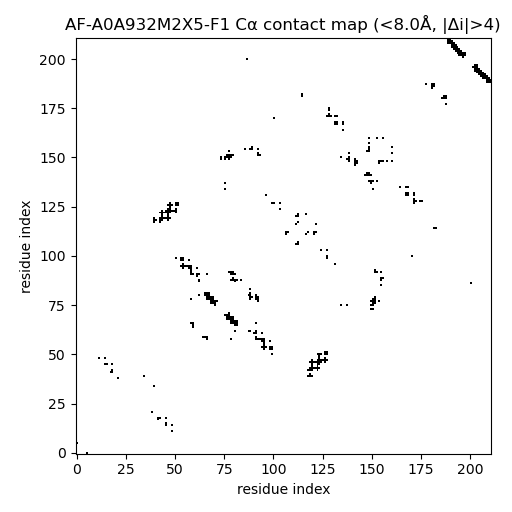118 -6.641 1.00 49.47 196 THR A C 1
ATOM 1528 O O . THR A 1 196 ? 4.923 -17.128 -7.762 1.00 49.47 196 THR A O 1
ATOM 1531 N N . PRO A 1 197 ? 6.666 -16.589 -6.426 1.00 40.22 197 PRO A N 1
ATOM 1532 C CA . PRO A 1 197 ? 7.515 -16.163 -7.529 1.00 40.22 197 PRO A CA 1
ATOM 1533 C C . PRO A 1 197 ? 7.960 -17.392 -8.326 1.00 40.22 197 PRO A C 1
ATOM 1535 O O . PRO A 1 197 ? 8.446 -18.373 -7.760 1.00 40.22 197 PRO A O 1
ATOM 1538 N N . ILE A 1 198 ? 7.777 -17.346 -9.644 1.00 54.25 198 ILE A N 1
ATOM 1539 C CA . ILE A 1 198 ? 8.217 -18.407 -10.553 1.00 54.25 198 ILE A CA 1
ATOM 1540 C C . ILE A 1 198 ? 9.612 -18.024 -11.081 1.00 54.25 198 ILE A C 1
ATOM 1542 O O . ILE A 1 198 ? 9.807 -16.852 -11.416 1.00 54.25 198 ILE A O 1
ATOM 1546 N N . PRO A 1 199 ? 10.571 -18.963 -11.229 1.00 38.62 199 PRO A N 1
ATOM 1547 C CA . PRO A 1 199 ? 11.963 -18.669 -11.616 1.00 38.62 199 PRO A CA 1
ATOM 1548 C C . PRO A 1 199 ? 12.194 -17.906 -12.939 1.00 38.62 199 PRO A C 1
ATOM 1550 O O . PRO A 1 199 ? 13.333 -17.574 -13.252 1.00 38.62 199 PRO A O 1
ATOM 1553 N N . HIS A 1 200 ? 11.149 -17.605 -13.716 1.00 45.59 200 HIS A N 1
ATOM 1554 C CA . HIS A 1 200 ? 11.227 -16.908 -15.006 1.00 45.59 200 HIS A CA 1
ATOM 1555 C C . HIS A 1 200 ? 10.392 -15.616 -15.064 1.00 45.59 200 HIS A C 1
ATOM 1557 O O . HIS A 1 200 ? 9.949 -15.212 -16.135 1.00 45.59 200 HIS A O 1
ATOM 1563 N N . GLY A 1 201 ? 10.171 -14.960 -13.920 1.00 38.16 201 GLY A N 1
ATOM 1564 C CA . GLY A 1 201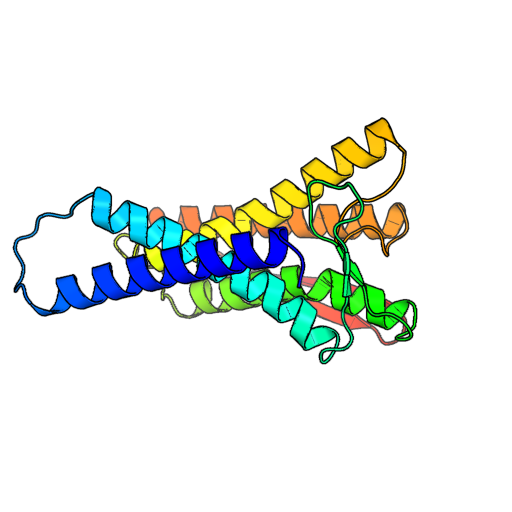 ? 9.588 -13.610 -13.877 1.00 38.16 201 GLY A CA 1
ATOM 1565 C C . GLY A 1 201 ? 8.058 -13.555 -13.910 1.00 38.16 201 GLY A C 1
ATOM 1566 O O . GLY A 1 201 ? 7.491 -12.507 -14.202 1.00 38.16 201 GLY A O 1
ATOM 1567 N N . GLY A 1 202 ? 7.386 -14.668 -13.603 1.00 43.12 202 GLY A N 1
ATOM 1568 C CA . GLY A 1 202 ? 5.938 -14.721 -13.399 1.00 43.12 202 GLY A CA 1
ATOM 1569 C C . GLY A 1 202 ? 5.559 -14.759 -11.917 1.00 43.12 202 GLY A C 1
ATOM 1570 O O . GLY A 1 202 ? 6.374 -15.106 -11.059 1.00 43.12 202 GLY A O 1
ATOM 1571 N N . ILE A 1 203 ? 4.299 -14.445 -11.626 1.00 42.38 203 ILE A N 1
ATOM 1572 C CA . ILE A 1 203 ? 3.683 -14.624 -10.310 1.00 42.38 203 ILE A CA 1
ATOM 1573 C C . ILE A 1 203 ? 2.520 -15.597 -10.481 1.00 42.38 203 ILE A C 1
ATOM 1575 O O . ILE A 1 203 ? 1.612 -15.333 -11.269 1.00 42.38 203 ILE A O 1
ATOM 1579 N N . THR A 1 204 ? 2.525 -16.699 -9.731 1.00 42.03 204 THR A N 1
ATOM 1580 C CA . THR A 1 204 ? 1.325 -17.533 -9.590 1.00 42.03 204 THR A CA 1
ATOM 1581 C C . THR A 1 204 ? 0.556 -17.069 -8.365 1.00 42.03 204 THR A C 1
ATOM 1583 O O . THR A 1 204 ? 1.113 -17.026 -7.265 1.00 42.03 204 THR A O 1
ATOM 1586 N N . VAL A 1 205 ? -0.722 -16.746 -8.565 1.00 44.31 205 VAL A N 1
ATOM 1587 C CA . VAL A 1 205 ? -1.678 -16.450 -7.496 1.00 44.31 205 VAL A CA 1
ATOM 1588 C C . VAL A 1 205 ? -2.572 -17.670 -7.314 1.00 44.31 205 VAL A C 1
ATOM 1590 O O . VAL A 1 205 ? -3.389 -17.979 -8.181 1.00 44.31 205 VAL A O 1
ATOM 1593 N N . THR A 1 206 ? -2.413 -18.375 -6.196 1.00 50.62 206 THR A N 1
ATOM 1594 C CA . THR A 1 206 ? -3.235 -19.553 -5.881 1.00 50.62 206 THR A CA 1
ATOM 1595 C C . THR A 1 206 ? -4.231 -19.217 -4.781 1.00 50.62 206 THR A C 1
ATOM 1597 O O . THR A 1 206 ? -3.847 -18.690 -3.735 1.00 50.62 206 THR A O 1
ATOM 1600 N N . TYR A 1 207 ? -5.498 -19.573 -5.009 1.00 43.09 207 TYR A N 1
ATOM 1601 C CA . TYR A 1 207 ? -6.588 -19.428 -4.048 1.00 43.09 207 TYR A CA 1
ATOM 1602 C C . TYR A 1 207 ? -6.890 -20.778 -3.396 1.00 43.09 207 TYR A C 1
ATOM 1604 O O . TYR A 1 207 ? -7.110 -21.774 -4.083 1.00 43.09 207 TYR A O 1
ATOM 1612 N N . SER A 1 208 ? -6.938 -20.812 -2.066 1.00 44.09 208 SER A N 1
ATOM 1613 C CA . SER A 1 208 ? -7.453 -21.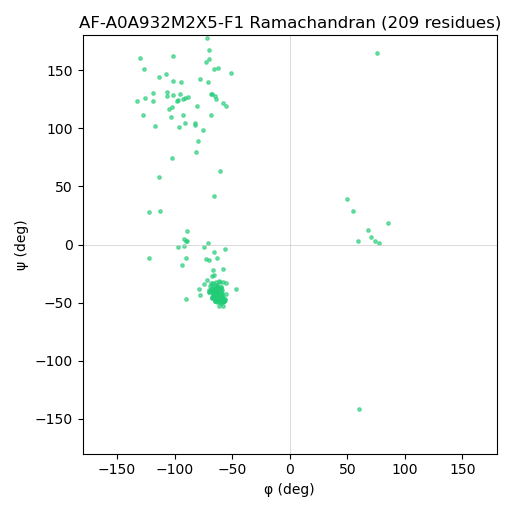958 -1.315 1.00 44.09 208 SER A CA 1
ATOM 161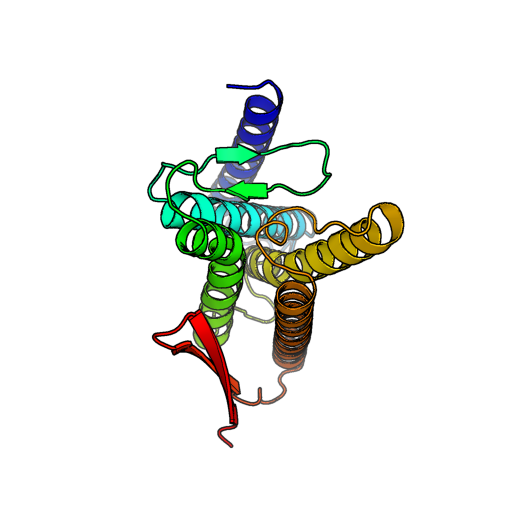4 C C . SER A 1 208 ? -8.419 -21.464 -0.244 1.00 44.09 208 SER A C 1
ATOM 1616 O O . SER A 1 208 ? -8.057 -20.622 0.582 1.00 44.09 208 SER A O 1
ATOM 1618 N N . GLN A 1 209 ? -9.651 -21.978 -0.287 1.00 37.84 209 GLN A N 1
ATOM 1619 C CA . GLN A 1 209 ? -10.611 -21.891 0.810 1.00 37.84 209 GLN A CA 1
ATOM 1620 C C . GLN A 1 209 ? -10.405 -23.094 1.730 1.00 37.84 209 GLN A C 1
ATOM 1622 O O . GLN A 1 209 ? -10.437 -24.237 1.272 1.00 37.84 209 GLN A O 1
ATOM 1627 N N . ARG A 1 210 ? -10.228 -22.846 3.030 1.00 45.44 210 ARG A N 1
ATOM 1628 C CA . ARG A 1 210 ? -10.524 -23.859 4.050 1.00 45.44 210 ARG A CA 1
ATOM 1629 C C . ARG A 1 210 ? -11.918 -23.577 4.602 1.00 45.44 210 ARG A C 1
ATOM 1631 O O . ARG A 1 210 ? -12.174 -22.446 5.017 1.00 45.44 210 ARG A O 1
ATOM 1638 N N . PHE A 1 211 ? -12.780 -24.590 4.537 1.00 44.66 211 PHE A N 1
ATOM 1639 C CA . PHE A 1 211 ? -14.036 -24.645 5.284 1.00 44.66 211 PHE A CA 1
ATOM 1640 C C . PHE A 1 211 ? -13.744 -24.908 6.761 1.00 44.66 211 PHE A C 1
ATOM 1642 O O . PHE A 1 211 ? -12.782 -25.667 7.034 1.00 44.66 211 PHE A O 1
#

pLDDT: mean 71.95, std 17.51, range [37.78, 93.94]

Foldseek 3Di:
DDPVVVVLVVVVVVLVVLVVVLVVVVVPDDDDPCPPPVSLVSLLVSLLVVLVVQLVVQLCVLLVNQWDFDPPVAPAIAIARPPPDLLSRLVSLCRSLVSLLVVLVCCLVVVQDALPHRSNNVSNNVNSLVVLVVQLVSQVVCCVPPVAGDHSLRSDDPVVSVVVSVVSNVSSVLSVVSSVCNNVVHPRFDWDFDFDQDPPGDTDTDIDTDD

Mean predicted aligned error: 12.51 Å

Nearest PDB structures (foldseek):
  3puq-assembly2_C  TM=5.955E-01  e=7.174E+00  Caenorhabditis elegans
  3nvo-assembly1_A  TM=3.608E-01  e=4.707E+00  Salmonella enterica subsp. enterica serovar Typhimurium
  3nxc-assembly1_A-2  TM=2.756E-01  e=4.019E+00  Escherichia coli K-12
  2mey-assembly1_A  TM=2.806E-01  e=5.811E+00  Blomia tropicalis
  4tph-assembly1_B  TM=2.691E-01  e=8.403E+00  Shewanella oneidensis MR-1

Solvent-accessible surface area (backbone atoms only — not comparable to full-atom values): 11535 Å² total; per-residue (Å²): 135,56,74,62,58,52,50,51,51,48,49,50,51,50,47,49,49,52,48,51,52,55,53,58,60,62,73,78,54,82,86,72,88,71,81,47,62,66,60,42,50,51,30,20,52,43,15,25,52,51,34,51,51,48,23,56,47,30,26,38,57,62,33,70,73,52,43,45,84,42,73,79,92,48,101,45,67,22,51,40,31,76,92,55,53,70,68,51,21,44,51,20,26,44,25,22,61,52,43,37,52,52,57,45,50,50,39,65,73,68,59,71,71,47,84,88,38,64,39,26,60,54,16,23,47,48,34,49,37,47,51,49,48,52,53,41,53,53,25,53,54,31,38,73,76,72,69,41,59,46,32,42,44,45,78,44,56,73,70,58,35,53,54,50,43,52,50,39,46,52,48,29,53,51,52,51,50,51,54,51,33,58,65,69,71,45,87,72,80,49,71,45,83,45,79,43,82,43,102,83,84,49,75,48,80,48,84,46,80,58,134

Radius of gyration: 18.89 Å; Cα contacts (8 Å, |Δi|>4): 239; chains: 1; bounding box: 42×46×58 Å

Sequence (211 aa):
MTRFMRSIAVLILAVIALTVAAIARGQESQPQETDDFTTRYFQMLGGMAVGFLAHEAAHYAAGAGKTQFHNDTTPVPNWSCEGCGRDHTRFVSLAGFMEQIISTEIIFRSGALPRRGPSFLHGFVLFNIILPVGYVYANEVSDAISGEGMGDLKAFNRSERRAIEASLLAWSAMSAYRWYALAERRQLPSFFLFVTPIPHGGITVTYSQRF